Protein AF-A0A956HPJ3-F1 (afdb_monomer_lite)

Secondary structure (DSSP, 8-state):
--SS--EEEEEEEEEEEEEEEE--SS--EEEEEEEEEEEEEEEEETTEEEEETT-PPPEEEEEEEEE-SSTTSPPEEEEEEEE--TTTHHHHHHHHHHHHHHHH--SSS-EEEEEEEEEEEEETTEEEEEEEEEEEEEGGGTTGGGGGGSHHHHHHHHHHS-SS---EEEEEEEEEEEEES--EEEEEEEEE--SSEETT-EEEEEEEEEETTS-EEEEEEEEEPPTT-TT-EEEEEEEETTTPPPP-PPPSSHHHHHHHHH----SSEEEEEEEEEEEEEEETTEEEPS--HHHHHHHS-TT-SSPPEEEEEEEEEEEE-SSEEE-EEEEEEEEEPPP-----

pLDDT: mean 85.77, std 15.07, range [39.75, 98.81]

Structure (mmCIF, N/CA/C/O backbone):
data_AF-A0A956HPJ3-F1
#
_entry.id   AF-A0A956HPJ3-F1
#
loop_
_atom_site.group_PDB
_atom_site.id
_atom_site.type_symbol
_atom_site.label_atom_id
_atom_site.label_alt_id
_atom_site.label_comp_id
_atom_site.label_asym_id
_atom_site.label_entity_id
_atom_site.label_seq_id
_atom_site.pdbx_PDB_ins_code
_atom_site.Cartn_x
_atom_site.Cartn_y
_atom_site.Cartn_z
_atom_site.occupancy
_atom_site.B_iso_or_equiv
_atom_site.auth_seq_id
_atom_site.auth_comp_id
_atom_site.auth_asym_id
_atom_site.auth_atom_id
_atom_site.pdbx_PDB_model_num
ATOM 1 N N . HIS A 1 1 ? 30.931 -10.508 -11.819 1.00 68.94 1 HIS A N 1
ATOM 2 C CA . HIS A 1 1 ? 30.434 -10.484 -13.202 1.00 68.94 1 HIS A CA 1
ATOM 3 C C . HIS A 1 1 ? 28.929 -10.633 -13.346 1.00 68.94 1 HIS A C 1
ATOM 5 O O . HIS A 1 1 ? 28.456 -10.010 -14.291 1.00 68.94 1 HIS A O 1
ATOM 11 N N . PRO A 1 2 ? 28.183 -11.363 -12.489 1.00 81.81 2 PRO A N 1
ATOM 12 C CA . PRO A 1 2 ? 26.735 -11.331 -12.624 1.00 81.81 2 PRO A CA 1
ATOM 13 C C . PRO A 1 2 ? 26.225 -9.923 -12.293 1.00 81.81 2 PRO A C 1
ATOM 15 O O . PRO A 1 2 ? 26.851 -9.215 -11.493 1.00 81.81 2 PRO A O 1
ATOM 18 N N . MET A 1 3 ? 25.144 -9.505 -12.947 1.00 85.31 3 MET A N 1
ATOM 19 C CA . MET A 1 3 ? 24.500 -8.215 -12.699 1.00 85.31 3 MET A CA 1
ATOM 20 C C . MET A 1 3 ? 23.614 -8.283 -11.448 1.00 85.31 3 MET A C 1
ATOM 22 O O . MET A 1 3 ? 23.716 -7.422 -10.576 1.00 85.31 3 MET A O 1
ATOM 26 N N . PHE A 1 4 ? 22.821 -9.345 -11.349 1.00 87.69 4 PHE A N 1
ATOM 27 C CA . PHE A 1 4 ? 21.872 -9.678 -10.286 1.00 87.69 4 PHE A CA 1
ATOM 28 C C . PHE A 1 4 ? 22.086 -11.092 -9.710 1.00 87.69 4 PHE A C 1
ATOM 30 O O . PHE A 1 4 ? 21.601 -11.374 -8.623 1.00 87.69 4 PHE A O 1
ATOM 37 N N . ASP A 1 5 ? 22.822 -11.959 -10.417 1.00 89.00 5 ASP A N 1
ATOM 38 C CA . ASP A 1 5 ? 22.995 -13.396 -10.123 1.00 89.00 5 ASP A CA 1
ATOM 39 C C . ASP A 1 5 ? 21.662 -14.167 -10.155 1.00 89.00 5 ASP A C 1
ATOM 41 O O . ASP A 1 5 ? 21.436 -15.113 -9.405 1.00 89.00 5 ASP A O 1
ATOM 45 N N . ALA A 1 6 ? 20.765 -13.742 -11.052 1.00 88.50 6 ALA A N 1
ATOM 46 C CA . ALA A 1 6 ? 19.388 -14.229 -11.142 1.00 88.50 6 ALA A CA 1
ATOM 47 C C . ALA A 1 6 ? 19.247 -15.611 -11.813 1.00 88.50 6 ALA A C 1
ATOM 49 O O . ALA A 1 6 ? 18.191 -16.237 -11.749 1.00 88.50 6 ALA A O 1
ATOM 50 N N . GLY A 1 7 ? 20.291 -16.119 -12.475 1.00 91.75 7 GLY A N 1
ATOM 51 C CA . GLY A 1 7 ? 20.193 -17.335 -13.276 1.00 91.75 7 GLY A CA 1
ATOM 52 C C . GLY A 1 7 ? 19.422 -17.084 -14.581 1.00 91.75 7 GLY A C 1
ATOM 53 O O . GLY A 1 7 ? 19.804 -16.186 -15.331 1.00 91.75 7 GLY A O 1
ATOM 54 N N . PRO A 1 8 ? 18.406 -17.894 -14.936 1.00 92.25 8 PRO A N 1
ATOM 55 C CA . PRO A 1 8 ? 17.528 -17.605 -16.070 1.00 92.25 8 PRO A CA 1
ATOM 56 C C . PRO A 1 8 ? 16.665 -16.374 -15.779 1.00 92.25 8 PRO A C 1
ATOM 58 O O . PRO A 1 8 ? 16.000 -16.323 -14.752 1.00 92.25 8 PRO A O 1
ATOM 61 N N . VAL A 1 9 ? 16.655 -15.403 -16.690 1.00 93.00 9 VAL A N 1
ATOM 62 C CA . VAL A 1 9 ? 15.952 -14.125 -16.505 1.00 93.00 9 VAL A CA 1
ATOM 63 C C . VAL A 1 9 ? 15.463 -13.589 -17.853 1.00 93.00 9 VAL A C 1
ATOM 65 O O . VAL A 1 9 ? 15.879 -14.106 -18.884 1.00 93.00 9 VAL A O 1
ATOM 68 N N . THR A 1 10 ? 14.561 -12.605 -17.870 1.00 92.75 10 THR A N 1
ATOM 69 C CA . THR A 1 10 ? 14.077 -11.956 -19.105 1.00 92.75 10 THR A CA 1
ATOM 70 C C . THR A 1 10 ? 14.064 -10.438 -18.917 1.00 92.75 10 THR A C 1
ATOM 72 O O . THR A 1 10 ? 13.017 -9.837 -18.712 1.00 92.75 10 THR A O 1
ATOM 75 N N . ILE A 1 11 ? 15.244 -9.809 -18.949 1.00 93.69 11 ILE A N 1
ATOM 76 C CA . ILE A 1 11 ? 15.397 -8.359 -18.711 1.00 93.69 11 ILE A CA 1
ATOM 77 C C . ILE A 1 11 ? 15.858 -7.641 -19.988 1.00 93.69 11 ILE A C 1
ATOM 79 O O . ILE A 1 11 ? 16.758 -8.141 -20.670 1.00 93.69 11 ILE A O 1
ATOM 83 N N . PRO A 1 12 ? 15.302 -6.459 -20.315 1.00 94.00 12 PRO A N 1
ATOM 84 C CA . PRO A 1 12 ? 15.763 -5.630 -21.429 1.00 94.00 12 PRO A CA 1
ATOM 85 C C . PRO A 1 12 ? 17.253 -5.260 -21.320 1.00 94.00 12 PRO A C 1
ATOM 87 O O . PRO A 1 12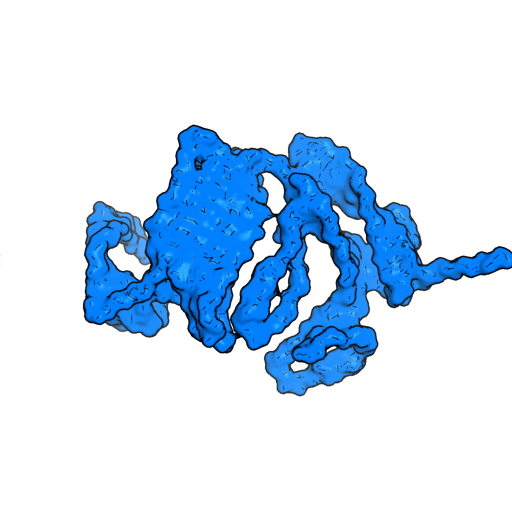 ? 17.724 -4.810 -20.276 1.00 94.00 12 PRO A O 1
ATOM 90 N N . VAL A 1 13 ? 17.995 -5.381 -22.425 1.00 93.75 13 VAL A N 1
ATOM 91 C CA . VAL A 1 13 ? 19.372 -4.878 -22.558 1.00 93.75 13 VAL A CA 1
ATOM 92 C C . VAL A 1 13 ? 19.414 -3.770 -23.599 1.00 93.75 13 VAL A C 1
ATOM 94 O O . VAL A 1 13 ? 18.916 -3.939 -24.711 1.00 93.75 13 VAL A O 1
ATOM 97 N N . ALA A 1 14 ? 20.048 -2.653 -23.254 1.00 93.56 14 ALA A N 1
ATOM 98 C CA . ALA A 1 14 ? 20.232 -1.512 -24.138 1.00 93.56 14 ALA A CA 1
ATOM 99 C C . ALA A 1 14 ? 21.700 -1.091 -24.203 1.00 93.56 14 ALA A C 1
ATOM 101 O O . ALA A 1 14 ? 22.466 -1.296 -23.255 1.00 93.56 14 ALA A O 1
ATOM 102 N N . ASP A 1 15 ? 22.065 -0.434 -25.300 1.00 94.06 15 ASP A N 1
ATOM 103 C CA . ASP A 1 15 ? 23.280 0.373 -25.328 1.00 94.06 15 ASP A CA 1
ATOM 104 C C . ASP A 1 15 ? 23.183 1.494 -24.291 1.00 94.06 15 ASP A C 1
ATOM 106 O O . ASP A 1 15 ? 22.098 1.989 -23.983 1.00 94.06 15 ASP A O 1
ATOM 110 N N . ALA A 1 16 ? 24.324 1.934 -23.765 1.00 94.06 16 ALA A N 1
ATOM 111 C CA . ALA A 1 16 ? 24.365 2.982 -22.756 1.00 94.06 16 ALA A CA 1
ATOM 112 C C . ALA A 1 16 ? 25.370 4.070 -23.129 1.00 94.06 16 ALA A C 1
ATOM 114 O O . ALA A 1 16 ? 26.541 3.795 -23.409 1.00 94.06 16 ALA A O 1
ATOM 115 N N . ARG A 1 17 ? 24.939 5.332 -23.053 1.00 96.12 17 ARG A N 1
ATOM 116 C CA . ARG A 1 17 ? 25.860 6.471 -23.058 1.00 96.12 17 ARG A CA 1
ATOM 117 C C . ARG A 1 17 ? 26.325 6.723 -21.632 1.00 96.12 17 ARG A C 1
ATOM 119 O O . ARG A 1 17 ? 25.534 7.145 -20.795 1.00 96.12 17 ARG A O 1
ATOM 126 N N . VAL A 1 18 ? 27.606 6.483 -21.361 1.00 96.12 18 VAL A N 1
ATOM 127 C CA . VAL A 1 18 ? 28.223 6.799 -20.065 1.00 96.12 18 VAL A CA 1
ATOM 128 C C . VAL A 1 18 ? 28.543 8.289 -20.018 1.00 96.12 18 VAL A C 1
ATOM 130 O O . VAL A 1 18 ? 29.324 8.778 -20.832 1.00 96.12 18 VAL A O 1
ATOM 133 N N . HIS A 1 19 ? 27.946 9.002 -19.066 1.00 96.25 19 HIS A N 1
ATOM 134 C CA . HIS A 1 19 ? 28.174 10.436 -18.868 1.00 96.25 19 HIS A CA 1
ATOM 135 C C . HIS A 1 19 ? 29.360 10.688 -17.947 1.00 96.25 19 HIS A C 1
ATOM 137 O O . HIS A 1 19 ? 30.199 11.537 -18.230 1.00 96.25 19 HIS A O 1
ATOM 143 N N . VAL A 1 20 ? 29.447 9.929 -16.852 1.00 96.44 20 VAL A N 1
ATOM 144 C CA . VAL A 1 20 ? 30.539 10.036 -15.881 1.00 96.44 20 VAL A CA 1
ATOM 145 C C . VAL A 1 20 ? 30.765 8.706 -15.168 1.00 96.44 20 VAL A C 1
ATOM 147 O O . VAL A 1 20 ? 29.851 7.893 -15.008 1.00 96.44 20 VAL A O 1
ATOM 150 N N . ILE A 1 21 ? 32.002 8.485 -14.734 1.00 95.12 21 ILE A N 1
ATOM 151 C CA . ILE A 1 21 ? 32.380 7.383 -13.851 1.00 95.12 21 ILE A CA 1
ATOM 152 C C . ILE A 1 21 ? 32.652 7.985 -12.478 1.00 95.12 21 ILE A C 1
ATOM 154 O O . ILE A 1 21 ? 33.512 8.853 -12.353 1.00 95.12 21 ILE A O 1
ATOM 158 N N . ILE A 1 22 ? 31.929 7.525 -11.460 1.00 94.50 22 ILE A N 1
ATOM 159 C CA . ILE A 1 22 ? 32.154 7.920 -10.071 1.00 94.50 22 ILE A CA 1
ATOM 160 C C . ILE A 1 22 ? 33.108 6.885 -9.461 1.00 94.50 22 ILE A C 1
ATOM 162 O O . ILE A 1 22 ? 32.713 5.724 -9.275 1.00 94.50 22 ILE A O 1
ATOM 166 N N . PRO A 1 23 ? 34.375 7.255 -9.200 1.00 92.62 23 PRO A N 1
ATOM 167 C CA . PRO A 1 23 ? 35.352 6.326 -8.659 1.00 92.62 23 PRO A CA 1
ATOM 168 C C . PRO A 1 23 ? 35.030 6.006 -7.196 1.00 92.62 23 PRO A C 1
ATOM 170 O O . PRO A 1 23 ? 34.704 6.887 -6.404 1.00 92.62 23 PRO A O 1
ATOM 173 N N . SER A 1 24 ? 35.153 4.735 -6.827 1.00 91.81 24 SER A N 1
ATOM 174 C CA . SER A 1 24 ? 35.042 4.268 -5.442 1.00 91.81 24 SER A CA 1
ATOM 175 C C . SER A 1 24 ? 35.948 3.064 -5.239 1.00 91.81 24 SER A C 1
ATOM 177 O O . SER A 1 24 ? 36.069 2.216 -6.127 1.00 91.81 24 SER A O 1
ATOM 179 N N . PHE A 1 25 ? 36.573 2.995 -4.062 1.00 87.25 25 PHE A N 1
ATOM 180 C CA . PHE A 1 25 ? 37.457 1.895 -3.681 1.00 87.25 25 PHE A CA 1
ATOM 181 C C . PHE A 1 25 ? 36.707 0.560 -3.566 1.00 87.25 25 PHE A C 1
ATOM 183 O O . PHE A 1 25 ? 37.252 -0.479 -3.918 1.00 87.25 25 PHE A O 1
ATOM 190 N N . GLN A 1 26 ? 35.449 0.585 -3.108 1.00 86.38 26 GLN A N 1
ATOM 191 C CA . GLN A 1 26 ? 34.631 -0.624 -2.982 1.00 86.38 26 GLN A CA 1
ATOM 192 C C . GLN A 1 26 ? 34.052 -1.057 -4.332 1.00 86.38 26 GLN A C 1
ATOM 194 O O . GLN A 1 26 ? 34.154 -2.224 -4.707 1.00 86.38 26 GLN A O 1
ATOM 199 N N . ARG A 1 27 ? 33.427 -0.123 -5.063 1.00 82.94 27 ARG A N 1
ATOM 200 C CA . ARG A 1 27 ? 32.840 -0.384 -6.384 1.00 82.94 27 ARG A CA 1
ATOM 201 C C . ARG A 1 27 ? 32.611 0.917 -7.142 1.00 82.94 27 ARG A C 1
ATOM 203 O O . ARG A 1 27 ? 31.769 1.717 -6.747 1.00 82.94 27 ARG A O 1
ATOM 210 N N . SER A 1 28 ? 33.319 1.109 -8.252 1.00 89.62 28 SER A N 1
ATOM 211 C CA . SER A 1 28 ? 33.066 2.244 -9.149 1.00 89.62 28 SER A CA 1
ATOM 212 C C . SER A 1 28 ? 31.698 2.110 -9.824 1.00 89.62 28 SER A C 1
ATOM 214 O O . SER A 1 28 ? 31.292 1.001 -10.180 1.00 89.62 28 SER A O 1
ATOM 216 N N . VAL A 1 29 ? 30.997 3.227 -10.027 1.00 91.75 29 VAL A N 1
ATOM 217 C CA . VAL A 1 29 ? 29.686 3.256 -10.699 1.00 91.75 29 VAL A CA 1
ATOM 218 C C . VAL A 1 29 ? 29.731 4.151 -11.932 1.00 91.75 29 VAL A C 1
ATOM 220 O O . VAL A 1 29 ? 30.436 5.159 -11.963 1.00 91.75 29 VAL A O 1
ATOM 223 N N . LYS A 1 30 ? 28.995 3.764 -12.973 1.00 92.50 30 LYS A N 1
ATOM 224 C CA . LYS A 1 30 ? 28.834 4.552 -14.197 1.00 92.50 30 LYS A CA 1
ATOM 225 C C . LYS A 1 30 ? 27.458 5.194 -14.162 1.00 92.50 30 LYS A C 1
ATOM 227 O O . LYS A 1 30 ? 26.468 4.479 -14.051 1.00 92.50 30 LYS A O 1
ATOM 232 N N . LEU A 1 31 ? 27.403 6.516 -14.273 1.00 92.81 31 LEU A N 1
ATOM 233 C CA . LEU A 1 31 ? 26.150 7.213 -14.519 1.00 92.81 31 LEU A CA 1
ATOM 234 C C . LEU A 1 31 ? 25.932 7.244 -16.030 1.00 92.81 31 LEU A C 1
ATOM 236 O O . LEU A 1 31 ? 26.738 7.817 -16.770 1.00 92.81 31 LEU A O 1
ATOM 240 N N . SER A 1 32 ? 24.875 6.588 -16.492 1.00 93.50 32 SER A N 1
ATOM 241 C CA . SER A 1 32 ? 24.601 6.412 -17.914 1.00 93.50 32 SER A CA 1
ATOM 242 C C . SER A 1 32 ? 23.120 6.521 -18.222 1.00 93.50 32 SER A C 1
ATOM 244 O O . SER A 1 32 ? 22.291 6.173 -17.388 1.00 93.50 32 SER A O 1
ATOM 246 N N . SER A 1 33 ? 22.808 6.939 -19.444 1.00 93.12 33 SER A N 1
ATOM 247 C CA . SER A 1 33 ? 21.450 6.869 -19.988 1.00 93.12 33 SER A CA 1
ATOM 248 C C . SER A 1 33 ? 21.342 5.719 -20.988 1.00 93.12 33 SER A C 1
ATOM 250 O O . SER A 1 33 ? 22.297 5.509 -21.751 1.00 93.12 33 SER A O 1
ATOM 252 N N . PRO A 1 34 ? 20.211 4.992 -21.006 1.00 91.38 34 PRO A N 1
ATOM 253 C CA . PRO A 1 34 ? 19.952 3.995 -22.033 1.00 91.38 34 PRO A CA 1
ATOM 254 C C . PRO A 1 34 ? 19.816 4.670 -23.404 1.00 91.38 34 PRO A C 1
ATOM 256 O O . PRO A 1 34 ? 19.412 5.830 -23.508 1.00 91.38 34 PRO A O 1
ATOM 259 N N . LEU A 1 35 ? 20.192 3.941 -24.447 1.00 92.62 35 LEU A N 1
ATOM 260 C CA . LEU A 1 35 ? 20.032 4.317 -25.846 1.00 92.62 35 LEU A CA 1
ATOM 261 C C . LEU A 1 35 ? 19.065 3.323 -26.502 1.00 92.62 35 LEU A C 1
ATOM 263 O O . LEU A 1 35 ? 17.908 3.230 -26.106 1.00 92.62 35 LEU A O 1
ATOM 267 N N . THR A 1 36 ? 19.530 2.573 -27.496 1.00 91.88 36 THR A N 1
ATOM 268 C CA . THR A 1 36 ? 18.708 1.627 -28.244 1.00 91.88 36 THR A CA 1
ATOM 269 C C . THR A 1 36 ? 18.664 0.276 -27.542 1.00 91.88 36 THR A C 1
ATOM 271 O O . THR A 1 36 ? 19.689 -0.227 -27.079 1.00 91.88 36 THR A O 1
ATOM 274 N N . MET A 1 37 ? 17.476 -0.327 -27.506 1.00 91.88 37 MET A N 1
ATOM 275 C CA . MET A 1 37 ? 17.276 -1.710 -27.083 1.00 91.88 37 MET A CA 1
ATOM 276 C C . MET A 1 37 ? 18.015 -2.669 -28.023 1.00 91.88 37 MET A C 1
ATOM 278 O O . MET A 1 37 ? 17.781 -2.658 -29.228 1.00 91.88 37 MET A O 1
ATOM 282 N N . GLN A 1 38 ? 18.895 -3.499 -27.465 1.00 93.56 38 GLN A N 1
ATOM 283 C CA . GLN A 1 38 ? 19.729 -4.458 -28.202 1.00 93.56 38 GLN A CA 1
ATOM 284 C C . GLN A 1 38 ? 19.278 -5.913 -28.028 1.00 93.56 38 GLN A C 1
ATOM 286 O O . GLN A 1 38 ? 19.797 -6.806 -28.695 1.00 93.56 38 GLN A O 1
ATOM 291 N N . GLY A 1 39 ? 18.323 -6.174 -27.134 1.00 94.69 39 GLY A N 1
ATOM 292 C CA . GLY A 1 39 ? 17.753 -7.500 -26.930 1.00 94.69 39 GLY A CA 1
ATOM 293 C C . GLY A 1 39 ? 17.397 -7.762 -25.478 1.00 94.69 39 GLY A C 1
ATOM 294 O O . GLY A 1 39 ? 17.063 -6.847 -24.725 1.00 94.69 39 GLY A O 1
ATOM 295 N N . THR A 1 40 ? 17.498 -9.030 -25.093 1.00 96.19 40 THR A N 1
ATOM 296 C CA . THR A 1 40 ? 17.083 -9.524 -23.781 1.00 96.19 40 THR A CA 1
ATOM 297 C C . THR A 1 40 ? 18.194 -10.318 -23.116 1.00 96.19 40 THR A C 1
ATOM 299 O O . THR A 1 40 ? 18.789 -11.214 -23.720 1.00 96.19 40 THR A O 1
ATOM 302 N N . MET A 1 41 ? 18.465 -10.012 -21.853 1.00 95.25 41 MET A N 1
ATOM 303 C CA . MET A 1 41 ? 19.285 -10.834 -20.976 1.00 95.25 41 MET A CA 1
ATOM 304 C C . MET A 1 41 ? 18.509 -12.105 -20.642 1.00 95.25 41 MET A C 1
ATOM 306 O O . MET A 1 41 ? 17.436 -12.014 -20.058 1.00 95.25 41 MET A O 1
ATOM 310 N N . VAL A 1 42 ? 19.056 -13.263 -21.023 1.00 95.69 42 VAL A N 1
ATOM 311 C CA . VAL A 1 42 ? 18.434 -14.589 -20.835 1.00 95.69 42 VAL A CA 1
ATOM 312 C C . VAL A 1 42 ? 19.135 -15.444 -19.781 1.00 95.69 42 VAL A C 1
ATOM 314 O O . VAL A 1 42 ? 18.585 -16.444 -19.318 1.00 95.69 42 VAL A O 1
ATOM 317 N N . GLN A 1 43 ? 20.375 -15.091 -19.435 1.00 94.62 43 GLN A N 1
ATOM 318 C CA . GLN A 1 43 ? 21.162 -15.728 -18.383 1.00 94.62 43 GLN A CA 1
ATOM 319 C C . GLN A 1 43 ? 21.999 -14.674 -17.669 1.00 94.62 43 GLN A C 1
ATOM 321 O O . GLN A 1 43 ? 22.713 -13.911 -18.317 1.00 94.62 43 GLN A O 1
ATOM 326 N N . ASP A 1 44 ? 21.978 -14.700 -16.347 1.00 93.88 44 ASP A N 1
ATOM 327 C CA . ASP A 1 44 ? 22.822 -13.881 -15.493 1.00 93.88 44 ASP A CA 1
ATOM 328 C C . ASP A 1 44 ? 23.430 -14.753 -14.397 1.00 93.88 44 ASP A C 1
ATOM 330 O O . ASP A 1 44 ? 22.775 -15.108 -13.418 1.00 93.88 44 ASP A O 1
ATOM 334 N N . ARG A 1 45 ? 24.670 -15.192 -14.611 1.00 93.25 45 ARG A N 1
ATOM 335 C CA . ARG A 1 45 ? 25.355 -16.137 -13.726 1.00 93.25 45 ARG A CA 1
ATOM 336 C C . ARG A 1 45 ? 26.772 -15.676 -13.457 1.00 93.25 45 ARG A C 1
ATOM 338 O O . ARG A 1 45 ? 27.362 -14.941 -14.248 1.00 93.25 45 ARG A O 1
ATOM 345 N N . GLN A 1 46 ? 27.355 -16.188 -12.377 1.00 91.81 46 GLN A N 1
ATOM 346 C CA . GLN A 1 46 ? 28.731 -15.881 -11.986 1.00 91.81 46 GLN A CA 1
ATOM 347 C C . GLN A 1 46 ? 29.750 -15.867 -13.154 1.00 91.81 46 GLN A C 1
ATOM 349 O O . GLN A 1 46 ? 30.508 -14.892 -13.224 1.00 91.81 46 GLN A O 1
ATOM 354 N N . PRO A 1 47 ? 29.763 -16.850 -14.086 1.00 92.06 47 PRO A N 1
ATOM 355 C CA . PRO A 1 47 ? 30.760 -16.888 -15.156 1.00 92.06 47 PRO A CA 1
ATOM 356 C C . PRO A 1 47 ? 30.521 -15.874 -16.282 1.00 92.06 47 PRO A C 1
ATOM 358 O O . PRO A 1 47 ? 31.489 -15.389 -16.866 1.00 92.06 47 PRO A O 1
ATOM 361 N N . ALA A 1 48 ? 29.260 -15.580 -16.625 1.00 92.38 48 ALA A N 1
ATOM 362 C CA . ALA A 1 48 ? 28.906 -14.725 -17.758 1.00 92.38 48 ALA A CA 1
ATOM 363 C C . ALA A 1 48 ? 27.428 -14.296 -17.747 1.00 92.38 48 ALA A C 1
ATOM 365 O O . ALA A 1 48 ? 26.567 -14.967 -17.173 1.00 92.38 48 ALA A O 1
ATOM 366 N N . ILE A 1 49 ? 27.149 -13.220 -18.487 1.00 94.25 49 ILE A N 1
ATOM 367 C CA . ILE A 1 49 ? 25.803 -12.771 -18.855 1.00 94.25 49 ILE A CA 1
ATOM 368 C C . ILE A 1 49 ? 25.542 -13.183 -20.308 1.00 94.25 49 ILE A C 1
ATOM 370 O O . ILE A 1 49 ? 26.351 -12.896 -21.191 1.00 94.25 49 ILE A O 1
ATOM 374 N N . GLY A 1 50 ? 24.421 -13.858 -20.558 1.00 94.94 50 GLY A N 1
ATOM 375 C CA . GLY A 1 50 ? 23.965 -14.248 -21.890 1.00 94.94 50 GLY A CA 1
ATOM 376 C C . GLY A 1 50 ? 22.851 -13.330 -22.380 1.00 94.94 50 GLY A C 1
ATOM 377 O O . GLY A 1 50 ? 21.827 -13.194 -21.711 1.00 94.94 50 GLY A O 1
ATOM 378 N N . VAL A 1 51 ? 23.032 -12.733 -23.558 1.00 95.62 51 VAL A N 1
ATOM 379 C CA . VAL A 1 51 ? 22.059 -11.830 -24.192 1.00 95.62 51 VAL A CA 1
ATOM 380 C C . VAL A 1 51 ? 21.633 -12.399 -25.541 1.00 95.62 51 VAL A C 1
ATOM 382 O O . VAL A 1 51 ? 22.466 -12.885 -26.305 1.00 95.62 51 VAL A O 1
ATOM 385 N N . ARG A 1 52 ? 20.334 -12.328 -25.837 1.00 96.88 52 ARG A N 1
ATOM 386 C CA . ARG A 1 52 ? 19.749 -12.685 -27.132 1.00 96.88 52 ARG A CA 1
ATOM 387 C C . ARG A 1 52 ? 19.137 -11.457 -27.788 1.00 96.88 52 ARG A C 1
ATOM 389 O O . ARG A 1 52 ? 18.222 -10.854 -27.236 1.00 96.88 52 ARG A O 1
ATOM 396 N N . ALA A 1 53 ? 19.645 -11.113 -28.969 1.00 95.56 53 ALA A N 1
ATOM 397 C CA . ALA A 1 53 ? 19.168 -9.978 -29.759 1.00 95.56 53 ALA A CA 1
ATOM 398 C C . ALA A 1 53 ? 17.852 -10.266 -30.501 1.00 95.56 53 ALA A C 1
ATOM 400 O O . ALA A 1 53 ? 17.166 -9.347 -30.931 1.00 95.56 53 ALA A O 1
ATOM 401 N N . ASP A 1 54 ? 17.488 -11.541 -30.647 1.00 95.56 54 ASP A N 1
ATOM 402 C CA . ASP A 1 54 ? 16.277 -11.989 -31.336 1.00 95.56 54 ASP A CA 1
ATOM 403 C C . ASP A 1 54 ? 15.056 -12.130 -30.411 1.00 95.56 54 ASP A C 1
ATOM 405 O O . ASP A 1 54 ? 13.986 -12.539 -30.855 1.00 95.56 54 ASP A O 1
ATOM 409 N N . ILE A 1 55 ? 15.210 -11.790 -29.127 1.00 94.00 55 ILE A N 1
ATOM 410 C CA . ILE A 1 55 ? 14.141 -11.797 -28.126 1.00 94.00 55 ILE A CA 1
ATOM 411 C C . ILE A 1 55 ? 13.932 -10.376 -27.609 1.00 94.00 55 ILE A C 1
ATOM 413 O O . ILE A 1 55 ? 14.887 -9.706 -27.206 1.00 94.00 55 ILE A O 1
ATOM 417 N N . THR A 1 56 ? 12.672 -9.957 -27.541 1.00 93.38 56 THR A N 1
ATOM 418 C CA . THR A 1 56 ? 12.242 -8.723 -26.875 1.00 93.38 56 THR A CA 1
ATOM 419 C C . THR A 1 56 ? 11.634 -9.066 -25.519 1.00 93.38 56 THR A C 1
ATOM 421 O O . THR A 1 56 ? 10.719 -9.885 -25.447 1.00 93.38 56 THR A O 1
ATOM 424 N N . ALA A 1 57 ? 12.158 -8.459 -24.454 1.00 93.00 57 ALA A N 1
ATOM 425 C CA . ALA A 1 57 ? 11.659 -8.650 -23.100 1.00 93.00 57 ALA A CA 1
ATOM 426 C C . ALA A 1 57 ? 10.271 -8.019 -22.953 1.00 93.00 57 ALA A C 1
ATOM 428 O O . ALA A 1 57 ? 10.023 -6.930 -23.473 1.00 93.00 57 ALA A O 1
ATOM 429 N N . GLU A 1 58 ? 9.381 -8.700 -22.234 1.00 91.81 58 GLU A N 1
ATOM 430 C CA . GLU A 1 58 ? 8.085 -8.141 -21.855 1.00 91.81 58 GLU A CA 1
ATOM 431 C C . GLU A 1 58 ? 8.301 -7.024 -20.823 1.00 91.81 58 GLU A C 1
ATOM 433 O O . GLU A 1 58 ? 9.081 -7.164 -19.876 1.00 91.81 58 GLU A O 1
ATOM 438 N N . MET A 1 59 ? 7.621 -5.901 -21.030 1.00 95.12 59 MET A N 1
ATOM 439 C CA . MET A 1 59 ? 7.669 -4.733 -20.158 1.00 95.12 59 MET A CA 1
ATOM 440 C C . MET A 1 59 ? 6.264 -4.459 -19.633 1.00 95.12 59 MET A C 1
ATOM 442 O O . MET A 1 59 ? 5.285 -4.655 -20.351 1.00 95.12 59 MET A O 1
ATOM 446 N N . VAL A 1 60 ? 6.168 -3.995 -18.390 1.00 97.88 60 VAL A N 1
ATOM 447 C CA . VAL A 1 60 ? 4.910 -3.570 -17.776 1.00 97.88 60 VAL A CA 1
ATOM 448 C C . VAL A 1 60 ? 4.778 -2.056 -17.950 1.00 97.88 60 VAL A C 1
ATOM 450 O O . VAL A 1 60 ? 5.607 -1.318 -17.405 1.00 97.88 60 VAL A O 1
ATOM 453 N N . PRO A 1 61 ? 3.752 -1.567 -18.667 1.00 98.38 61 PRO A N 1
ATOM 454 C CA . PRO A 1 61 ? 3.438 -0.146 -18.720 1.00 98.38 61 PRO A CA 1
ATOM 455 C C . PRO A 1 61 ? 2.988 0.357 -17.347 1.00 98.38 61 PRO A C 1
ATOM 457 O O . PRO A 1 61 ? 2.125 -0.247 -16.701 1.00 98.38 61 PRO A O 1
ATOM 460 N N . VAL A 1 62 ? 3.556 1.481 -16.921 1.00 98.75 62 VAL A N 1
ATOM 461 C CA . VAL A 1 62 ? 3.246 2.154 -15.659 1.00 98.75 62 VAL A CA 1
ATOM 462 C C . VAL A 1 62 ? 2.880 3.602 -15.952 1.00 98.75 62 VAL A C 1
ATOM 464 O O . VAL A 1 62 ? 3.689 4.351 -16.501 1.00 98.75 62 VAL A O 1
ATOM 467 N N . ILE A 1 63 ? 1.668 3.998 -15.578 1.00 98.81 63 ILE A N 1
ATOM 468 C CA . ILE A 1 63 ? 1.221 5.389 -15.635 1.00 98.81 63 ILE A CA 1
ATOM 469 C C . ILE A 1 63 ? 1.209 5.924 -14.207 1.00 98.81 63 ILE A C 1
ATOM 471 O O . ILE A 1 63 ? 0.493 5.391 -13.362 1.00 98.81 63 ILE A O 1
ATOM 475 N N . THR A 1 64 ? 2.013 6.950 -13.935 1.00 98.69 64 THR A N 1
ATOM 476 C CA . THR A 1 64 ? 2.061 7.609 -12.626 1.00 98.69 64 THR A CA 1
ATOM 477 C C . THR A 1 64 ? 1.480 9.012 -12.733 1.00 98.69 64 THR A C 1
ATOM 479 O O . THR A 1 64 ? 2.076 9.880 -13.370 1.00 98.69 64 THR A O 1
ATOM 482 N N . HIS A 1 65 ? 0.347 9.237 -12.079 1.00 98.31 65 HIS A N 1
ATOM 483 C CA . HIS A 1 65 ? -0.296 10.537 -11.947 1.00 98.31 65 HIS A CA 1
ATOM 484 C C . HIS A 1 65 ? 0.199 11.232 -10.679 1.00 98.31 65 HIS A C 1
ATOM 486 O O . HIS A 1 65 ? 0.029 10.735 -9.561 1.00 98.31 65 HIS A O 1
ATOM 492 N N . MET A 1 66 ? 0.811 12.395 -10.855 1.00 95.81 66 MET A N 1
ATOM 493 C CA . MET A 1 66 ? 1.322 13.238 -9.785 1.00 95.81 66 MET A CA 1
ATOM 494 C C . MET A 1 66 ? 0.393 14.435 -9.591 1.00 95.81 66 MET A C 1
ATOM 496 O O . MET A 1 66 ? 0.293 15.296 -10.469 1.00 95.81 66 MET A O 1
ATOM 500 N N . ILE A 1 67 ? -0.248 14.521 -8.425 1.00 95.50 67 ILE A N 1
ATOM 501 C CA . ILE A 1 67 ? -1.084 15.660 -8.035 1.00 95.50 67 ILE A CA 1
ATOM 502 C C . ILE A 1 67 ? -0.428 16.340 -6.819 1.00 95.50 67 ILE A C 1
ATOM 504 O O . ILE A 1 67 ? -0.473 15.790 -5.714 1.00 95.50 67 ILE A O 1
ATOM 508 N N . PRO A 1 68 ? 0.213 17.507 -7.007 1.00 92.25 68 PRO A N 1
ATOM 509 C CA . PRO A 1 68 ? 0.962 18.182 -5.952 1.00 92.25 68 PRO A CA 1
ATOM 510 C C . PRO A 1 68 ? 0.050 18.832 -4.909 1.00 92.25 68 PRO A C 1
ATOM 512 O O . PRO A 1 68 ? -1.111 19.144 -5.181 1.00 92.25 68 PRO A O 1
ATOM 515 N N . ALA A 1 69 ? 0.606 19.067 -3.718 1.00 88.00 69 ALA A N 1
ATOM 516 C CA . ALA A 1 69 ? -0.063 19.845 -2.675 1.00 88.00 69 ALA A CA 1
ATOM 517 C C . ALA A 1 69 ? -0.019 21.354 -2.965 1.00 88.00 69 ALA A C 1
ATOM 519 O O . ALA A 1 69 ? -0.943 22.084 -2.600 1.00 88.00 69 ALA A O 1
ATOM 520 N N . GLU A 1 70 ? 1.052 21.810 -3.621 1.00 85.62 70 GLU A N 1
ATOM 521 C CA . GLU A 1 70 ? 1.287 23.214 -3.946 1.00 85.62 70 GLU A CA 1
ATOM 522 C C . GLU A 1 70 ? 0.527 23.623 -5.220 1.00 85.62 70 GLU A C 1
ATOM 524 O O . GLU A 1 70 ? 0.732 23.003 -6.267 1.00 85.62 70 GLU A O 1
ATOM 529 N N . PRO A 1 71 ? -0.295 24.689 -5.194 1.00 81.81 71 PRO A N 1
ATOM 530 C CA . PRO A 1 71 ? -1.031 25.147 -6.377 1.00 81.81 71 PRO A CA 1
ATOM 531 C C . PRO A 1 71 ? -0.142 25.606 -7.543 1.00 81.81 71 PRO A C 1
ATOM 533 O O . PRO A 1 71 ? -0.566 25.549 -8.699 1.00 81.81 71 PRO A O 1
ATOM 536 N N . ASP A 1 72 ? 1.073 26.074 -7.245 1.00 85.75 72 ASP A N 1
ATOM 537 C CA . ASP A 1 72 ? 2.019 26.584 -8.244 1.00 85.75 72 ASP A CA 1
ATOM 538 C C . ASP A 1 72 ? 2.749 25.457 -8.995 1.00 85.75 72 ASP A C 1
ATOM 540 O O . ASP A 1 72 ? 3.268 25.669 -10.097 1.00 85.75 72 ASP A O 1
ATOM 544 N N . ILE A 1 73 ? 2.762 24.241 -8.437 1.00 86.75 73 ILE A N 1
ATOM 545 C CA . ILE A 1 73 ? 3.280 23.054 -9.115 1.00 86.75 73 ILE A CA 1
ATOM 546 C C . ILE A 1 73 ? 2.151 22.485 -9.978 1.00 86.75 73 ILE A C 1
ATOM 548 O O . ILE A 1 73 ? 1.050 22.207 -9.511 1.00 86.75 73 ILE A O 1
ATOM 552 N N . GLN A 1 74 ? 2.415 22.308 -11.271 1.00 90.94 74 GLN A N 1
ATOM 553 C CA . GLN A 1 74 ? 1.435 21.711 -12.176 1.00 90.94 74 GLN A CA 1
ATOM 554 C C . GLN A 1 74 ? 1.375 20.187 -11.980 1.00 90.94 74 GLN A C 1
ATOM 556 O O . GLN A 1 74 ? 2.435 19.563 -11.866 1.00 90.94 74 GLN A O 1
ATOM 561 N N . PRO A 1 75 ? 0.176 19.572 -12.005 1.00 94.44 75 PRO A N 1
ATOM 562 C CA . PRO A 1 75 ? 0.039 18.122 -12.091 1.00 94.44 75 PRO A CA 1
ATOM 563 C C . PRO A 1 75 ? 0.780 17.553 -13.305 1.00 94.44 75 PRO A C 1
ATOM 565 O O . PRO A 1 75 ? 0.890 18.216 -14.343 1.00 94.44 75 PRO A O 1
ATOM 568 N N . ARG A 1 76 ? 1.287 16.323 -13.186 1.00 95.69 76 ARG A N 1
ATOM 569 C CA . ARG A 1 76 ? 2.037 15.650 -14.255 1.00 95.69 76 ARG A CA 1
ATOM 570 C C . ARG A 1 76 ? 1.680 14.179 -14.357 1.00 95.69 76 ARG A C 1
ATOM 572 O O . ARG A 1 76 ? 1.510 13.512 -13.342 1.00 95.69 76 ARG A O 1
ATOM 579 N N . ASP A 1 77 ? 1.684 13.690 -15.590 1.00 97.75 77 ASP A N 1
ATOM 580 C CA . ASP A 1 77 ? 1.507 12.279 -15.905 1.00 97.75 77 ASP A CA 1
ATOM 581 C C . ASP A 1 77 ? 2.813 11.719 -16.467 1.00 97.75 77 ASP A C 1
ATOM 583 O O . ASP A 1 77 ? 3.350 12.211 -17.465 1.00 97.75 77 ASP A O 1
ATOM 587 N N . TYR A 1 78 ? 3.328 10.679 -15.819 1.00 97.88 78 TYR A N 1
ATOM 588 C CA . TYR A 1 78 ? 4.529 9.973 -16.239 1.00 97.88 78 TYR A CA 1
ATOM 589 C C . TYR A 1 78 ? 4.152 8.638 -16.869 1.00 97.88 78 TYR A C 1
ATOM 591 O O . TYR A 1 78 ? 3.619 7.755 -16.201 1.00 97.88 78 TYR A O 1
ATOM 599 N N . HIS A 1 79 ? 4.482 8.472 -18.148 1.00 98.19 79 HIS A N 1
ATOM 600 C CA . HIS A 1 79 ? 4.341 7.206 -18.862 1.00 98.19 79 HIS A CA 1
ATOM 601 C C . HIS A 1 79 ? 5.692 6.496 -18.882 1.00 98.19 79 HIS A C 1
ATOM 603 O O . HIS A 1 79 ? 6.626 6.946 -19.546 1.00 98.19 79 HIS A O 1
ATOM 609 N N . SER A 1 80 ? 5.796 5.410 -18.124 1.00 97.38 80 SER A N 1
ATOM 610 C CA . SER A 1 80 ? 7.017 4.621 -17.969 1.00 97.38 80 SER A CA 1
ATOM 611 C C . SER A 1 80 ? 6.774 3.163 -18.338 1.00 97.38 80 SER A C 1
ATOM 613 O O . SER A 1 80 ? 5.641 2.688 -18.360 1.00 97.38 80 SER A O 1
ATOM 615 N N . GLU A 1 81 ? 7.854 2.430 -18.581 1.00 95.56 81 GLU A N 1
ATOM 616 C CA . GLU A 1 81 ? 7.831 0.980 -18.748 1.00 95.56 81 GLU A CA 1
ATOM 617 C C . GLU A 1 81 ? 8.890 0.367 -17.836 1.00 95.56 81 GLU A C 1
ATOM 619 O O . GLU A 1 81 ? 10.032 0.829 -17.792 1.00 95.56 81 GLU A O 1
ATOM 624 N N . VAL A 1 82 ? 8.516 -0.674 -17.096 1.00 96.25 82 VAL A N 1
ATOM 625 C CA . VAL A 1 82 ? 9.427 -1.397 -16.199 1.00 96.25 82 VAL A CA 1
ATOM 626 C C . VAL A 1 82 ? 9.575 -2.840 -16.659 1.00 96.25 82 VAL A C 1
ATOM 628 O O . VAL A 1 82 ? 8.656 -3.401 -17.251 1.00 96.25 82 VAL A O 1
ATOM 631 N N . ALA A 1 83 ? 10.732 -3.452 -16.408 1.00 93.12 83 ALA A N 1
ATOM 632 C CA . ALA A 1 83 ? 10.944 -4.858 -16.748 1.00 93.12 83 ALA A CA 1
ATOM 633 C C . ALA A 1 83 ? 9.888 -5.737 -16.062 1.00 93.12 83 ALA A C 1
ATOM 635 O O . ALA A 1 83 ? 9.621 -5.532 -14.875 1.00 93.12 83 ALA A O 1
ATOM 636 N N . SER A 1 84 ? 9.302 -6.689 -16.798 1.00 93.81 84 SER A N 1
ATOM 637 C CA . SER A 1 84 ? 8.389 -7.698 -16.250 1.00 93.81 84 SER A CA 1
ATOM 638 C C . SER A 1 84 ? 9.191 -8.831 -15.607 1.00 93.81 84 SER A C 1
ATOM 640 O O . SER A 1 84 ? 9.565 -9.796 -16.271 1.00 93.81 84 SER A O 1
ATOM 642 N N . ASP A 1 85 ? 9.475 -8.702 -14.316 1.00 93.44 85 ASP A N 1
ATOM 643 C CA . ASP A 1 85 ? 10.299 -9.627 -13.545 1.00 93.44 85 ASP A CA 1
ATOM 644 C C . ASP A 1 85 ? 9.866 -9.632 -12.072 1.00 93.44 85 ASP A C 1
ATOM 646 O O . ASP A 1 85 ? 9.642 -8.578 -11.473 1.00 93.44 85 ASP A O 1
ATOM 650 N N . THR A 1 86 ? 9.777 -10.820 -11.475 1.00 92.44 86 THR A N 1
ATOM 651 C CA . THR A 1 86 ? 9.275 -11.010 -10.107 1.00 92.44 86 THR A CA 1
ATOM 652 C C . THR A 1 86 ? 10.059 -10.214 -9.060 1.00 92.44 86 THR A C 1
ATOM 654 O O . THR A 1 86 ? 9.462 -9.686 -8.123 1.00 92.44 86 THR A O 1
ATOM 657 N N . ALA A 1 87 ? 11.378 -10.072 -9.222 1.00 90.62 87 ALA A N 1
ATOM 658 C CA . ALA A 1 87 ? 12.221 -9.359 -8.267 1.00 90.62 87 ALA A CA 1
ATOM 659 C C . ALA A 1 87 ? 12.291 -7.850 -8.551 1.00 90.62 87 ALA A C 1
ATOM 661 O O . ALA A 1 87 ? 12.394 -7.049 -7.617 1.00 90.62 87 ALA A O 1
ATOM 662 N N . LEU A 1 88 ? 12.255 -7.441 -9.824 1.00 93.69 88 LEU A N 1
ATOM 663 C CA . LEU A 1 88 ? 12.456 -6.039 -10.204 1.00 93.69 88 LEU A CA 1
ATOM 664 C C . LEU A 1 88 ? 11.163 -5.225 -10.282 1.00 93.69 88 LEU A C 1
ATOM 666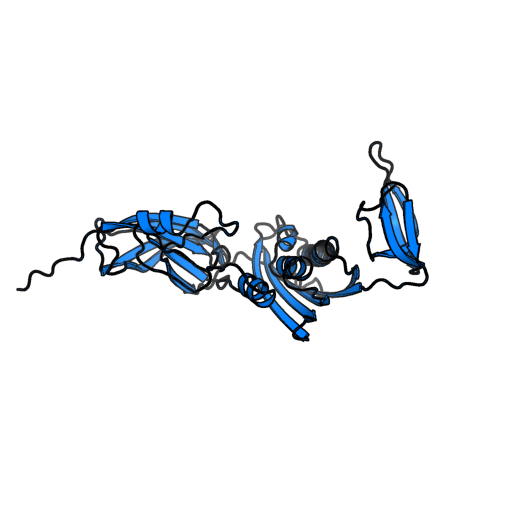 O O . LEU A 1 88 ? 11.156 -4.077 -9.831 1.00 93.69 88 LEU A O 1
ATOM 670 N N . THR A 1 89 ? 10.080 -5.777 -10.840 1.00 96.56 89 THR A N 1
ATOM 671 C CA . THR A 1 89 ? 8.855 -5.010 -11.124 1.00 96.56 89 THR A CA 1
ATOM 672 C C . THR A 1 89 ? 8.304 -4.290 -9.888 1.00 96.56 89 THR A C 1
ATOM 674 O O . THR A 1 89 ? 8.111 -3.076 -9.984 1.00 96.56 89 THR A O 1
ATOM 677 N N . PRO A 1 90 ? 8.102 -4.936 -8.715 1.00 97.19 90 PRO A N 1
ATOM 678 C CA . PRO A 1 90 ? 7.514 -4.250 -7.561 1.00 97.19 90 PRO A CA 1
ATOM 679 C C . PRO A 1 90 ? 8.365 -3.062 -7.098 1.00 97.19 90 PRO A C 1
ATOM 681 O O . PRO A 1 90 ? 7.847 -1.980 -6.823 1.00 97.19 90 PRO A O 1
ATOM 684 N N . GLY A 1 91 ? 9.689 -3.245 -7.062 1.00 96.62 91 GLY A N 1
ATOM 685 C CA . GLY A 1 91 ? 10.630 -2.209 -6.644 1.00 96.62 91 GLY A CA 1
ATOM 686 C C . GLY A 1 91 ? 10.691 -1.027 -7.611 1.00 96.62 91 GLY A C 1
ATOM 687 O O . GLY A 1 91 ? 10.752 0.115 -7.158 1.00 96.62 91 GLY A O 1
ATOM 688 N N . LEU A 1 92 ? 10.648 -1.286 -8.921 1.00 97.25 92 LEU A N 1
ATOM 689 C CA . LEU A 1 92 ? 10.667 -0.243 -9.949 1.00 97.25 92 LEU A CA 1
ATOM 690 C C . LEU A 1 92 ? 9.361 0.561 -9.975 1.00 97.25 92 LEU A C 1
ATOM 692 O O . LEU A 1 92 ? 9.415 1.786 -10.026 1.00 97.25 92 LEU A O 1
ATOM 696 N N . VAL A 1 93 ? 8.199 -0.095 -9.871 1.00 98.38 93 VAL A N 1
ATOM 697 C CA . VAL A 1 93 ? 6.901 0.602 -9.775 1.00 98.38 93 VAL A CA 1
ATOM 698 C C . VAL A 1 93 ? 6.861 1.495 -8.532 1.00 98.38 93 VAL A C 1
ATOM 700 O O . VAL A 1 93 ? 6.482 2.663 -8.625 1.00 98.38 93 VAL A O 1
ATOM 703 N N . ALA A 1 94 ? 7.318 0.971 -7.390 1.00 97.75 94 ALA A N 1
ATOM 704 C CA . ALA A 1 94 ? 7.393 1.721 -6.142 1.00 97.75 94 ALA A CA 1
ATOM 705 C C . ALA A 1 94 ? 8.347 2.922 -6.230 1.00 97.75 94 ALA A C 1
ATOM 707 O O . ALA A 1 94 ? 8.055 3.976 -5.672 1.00 97.75 94 ALA A O 1
ATOM 708 N N . ALA A 1 95 ? 9.480 2.782 -6.927 1.00 96.94 95 ALA A N 1
ATOM 709 C CA . ALA A 1 95 ? 10.410 3.887 -7.145 1.00 96.94 95 ALA A CA 1
ATOM 710 C C . ALA A 1 95 ? 9.753 5.021 -7.943 1.00 96.94 95 ALA A C 1
ATOM 712 O O . ALA A 1 95 ? 9.815 6.166 -7.510 1.00 96.94 95 ALA A O 1
ATOM 713 N N . LEU A 1 96 ? 9.035 4.699 -9.027 1.00 97.62 96 LEU A N 1
ATOM 714 C CA . LEU A 1 96 ? 8.296 5.692 -9.817 1.00 97.62 96 LEU A CA 1
ATOM 715 C C . LEU A 1 96 ? 7.250 6.447 -8.980 1.00 97.62 96 LEU A C 1
ATOM 717 O O . LEU A 1 96 ? 7.069 7.648 -9.170 1.00 97.62 96 LEU A O 1
ATOM 721 N N . LEU A 1 97 ? 6.576 5.763 -8.047 1.00 97.06 97 LEU A N 1
ATOM 722 C CA . LEU A 1 97 ? 5.626 6.393 -7.125 1.00 97.06 97 LEU A CA 1
ATOM 723 C C . LEU A 1 97 ? 6.318 7.366 -6.167 1.00 97.06 97 LEU A C 1
ATOM 725 O O . LEU A 1 97 ? 5.856 8.490 -5.988 1.00 97.06 97 LEU A O 1
ATOM 729 N N . VAL A 1 98 ? 7.415 6.928 -5.543 1.00 94.75 98 VAL A N 1
ATOM 730 C CA . VAL A 1 98 ? 8.175 7.737 -4.579 1.00 94.75 98 VAL A CA 1
ATOM 731 C C . VAL A 1 98 ? 8.818 8.939 -5.256 1.00 94.75 98 VAL A C 1
ATOM 733 O O . VAL A 1 98 ? 8.809 10.022 -4.674 1.00 94.75 98 VAL A O 1
ATOM 736 N N . ASP A 1 99 ? 9.345 8.776 -6.467 1.00 93.81 99 ASP A N 1
ATOM 737 C CA . ASP A 1 99 ? 9.935 9.869 -7.240 1.00 93.81 99 ASP A CA 1
ATOM 738 C C . ASP A 1 99 ? 8.872 10.932 -7.560 1.00 93.81 99 ASP A C 1
ATOM 740 O O . ASP A 1 99 ? 9.082 12.111 -7.274 1.00 93.81 99 ASP A O 1
ATOM 744 N N . ALA A 1 100 ? 7.692 10.517 -8.040 1.00 94.06 100 ALA A N 1
ATOM 745 C CA . ALA A 1 100 ? 6.565 11.423 -8.272 1.00 94.06 100 ALA A CA 1
ATOM 746 C C . ALA A 1 100 ? 6.077 12.095 -6.976 1.00 94.06 100 ALA A C 1
ATOM 748 O O . ALA A 1 100 ? 5.805 13.292 -6.962 1.00 94.06 100 ALA A O 1
ATOM 749 N N . ALA A 1 101 ? 5.999 11.357 -5.866 1.00 91.88 101 ALA A N 1
ATOM 750 C CA . ALA A 1 101 ? 5.614 11.914 -4.571 1.00 91.88 101 ALA A CA 1
ATOM 751 C C . ALA A 1 101 ? 6.637 12.943 -4.061 1.00 91.88 101 ALA A C 1
ATOM 753 O O . ALA A 1 101 ? 6.258 13.987 -3.538 1.00 91.88 101 ALA A O 1
ATOM 754 N N . SER A 1 102 ? 7.928 12.663 -4.238 1.00 88.88 102 SER A N 1
ATOM 755 C CA . SER A 1 102 ? 9.016 13.555 -3.822 1.00 88.88 102 SER A CA 1
ATOM 756 C C . SER A 1 102 ? 9.026 14.848 -4.637 1.00 88.88 102 SER A C 1
ATOM 758 O O . SER A 1 102 ? 9.316 15.912 -4.100 1.00 88.88 102 SER A O 1
ATOM 760 N N . GLU A 1 103 ? 8.679 14.776 -5.923 1.00 88.69 103 GLU A N 1
ATOM 761 C CA . GLU A 1 103 ? 8.468 15.964 -6.752 1.00 88.69 103 GLU A CA 1
ATOM 762 C C . GLU A 1 103 ? 7.204 16.739 -6.345 1.00 88.69 103 GLU A C 1
ATOM 764 O O . GLU A 1 103 ? 7.203 17.968 -6.359 1.00 88.69 103 GLU A O 1
ATOM 769 N N . ALA A 1 104 ? 6.139 16.036 -5.955 1.00 84.81 104 ALA A N 1
ATOM 770 C CA . ALA A 1 104 ? 4.872 16.631 -5.538 1.00 84.81 104 ALA A CA 1
ATOM 771 C C . ALA A 1 104 ? 4.924 17.339 -4.170 1.00 84.81 104 ALA A C 1
ATOM 773 O O . ALA A 1 104 ? 4.058 18.174 -3.890 1.00 84.81 104 ALA A O 1
ATOM 774 N N . GLY A 1 105 ? 5.867 16.955 -3.303 1.00 74.94 105 GLY A N 1
ATOM 775 C CA . GLY A 1 105 ? 5.968 17.380 -1.904 1.00 74.94 105 GLY A CA 1
ATOM 776 C C . GLY A 1 105 ? 7.386 17.811 -1.550 1.00 74.94 105 GLY A C 1
ATOM 777 O O . GLY A 1 105 ? 8.089 17.107 -0.829 1.00 74.94 105 GLY A O 1
ATOM 778 N N . THR A 1 106 ? 7.812 18.958 -2.080 1.00 66.06 106 THR A N 1
ATOM 779 C CA . THR A 1 106 ? 9.190 19.465 -1.959 1.00 66.06 106 THR A CA 1
ATOM 780 C C . THR A 1 106 ? 9.526 20.063 -0.593 1.00 66.06 106 THR A C 1
ATOM 782 O O . THR A 1 106 ? 10.706 20.230 -0.274 1.00 66.06 106 THR A O 1
ATOM 785 N N . ASP A 1 107 ? 8.511 20.373 0.213 1.00 68.69 107 ASP A N 1
ATOM 786 C CA . ASP A 1 107 ? 8.650 21.166 1.431 1.00 68.69 107 ASP A CA 1
ATOM 787 C C . ASP A 1 107 ? 8.498 20.307 2.693 1.00 68.69 107 ASP A C 1
ATOM 789 O O . ASP A 1 107 ? 7.698 19.373 2.751 1.00 68.69 107 ASP A O 1
ATOM 793 N N . ALA A 1 108 ? 9.245 20.660 3.744 1.00 64.06 108 ALA A N 1
ATOM 794 C CA . ALA A 1 108 ? 9.183 20.013 5.057 1.00 64.06 108 ALA A CA 1
ATOM 795 C C . ALA A 1 108 ? 7.927 20.443 5.844 1.00 64.06 108 ALA A C 1
ATOM 797 O O . ALA A 1 108 ? 8.015 21.063 6.907 1.00 64.06 108 ALA A O 1
ATOM 798 N N . ALA A 1 109 ? 6.752 20.158 5.289 1.00 78.44 109 ALA A N 1
ATOM 799 C CA . ALA A 1 109 ? 5.447 20.474 5.854 1.00 78.44 109 ALA A CA 1
ATOM 800 C C . ALA A 1 109 ? 4.645 19.198 6.141 1.00 78.44 109 ALA A C 1
ATOM 802 O O . ALA A 1 109 ? 4.899 18.138 5.577 1.00 78.44 109 ALA A O 1
ATOM 803 N N . ASP A 1 110 ? 3.655 19.302 7.026 1.00 86.69 110 ASP A N 1
ATOM 804 C CA . ASP A 1 110 ? 2.710 18.215 7.277 1.00 86.69 110 ASP A CA 1
ATOM 805 C C . ASP A 1 110 ? 1.898 17.914 6.008 1.00 86.69 110 ASP A C 1
ATOM 807 O O . ASP A 1 110 ? 1.165 18.772 5.499 1.00 86.69 110 ASP A O 1
ATOM 811 N N . LEU A 1 111 ? 2.035 16.682 5.513 1.00 88.94 111 LEU A N 1
ATOM 812 C CA . LEU A 1 111 ? 1.451 16.223 4.258 1.00 88.94 111 LEU A CA 1
ATOM 813 C C . LEU A 1 111 ? 0.530 15.034 4.493 1.00 88.94 111 LEU A C 1
ATOM 815 O O . LEU A 1 111 ? 0.855 14.102 5.222 1.00 88.94 111 LEU A O 1
ATOM 819 N N . THR A 1 112 ? -0.604 15.026 3.806 1.00 90.81 112 THR A N 1
ATOM 820 C CA . THR A 1 112 ? -1.446 13.837 3.663 1.00 90.81 112 THR A CA 1
ATOM 821 C C . THR A 1 112 ? -1.367 13.357 2.226 1.00 90.81 112 THR A C 1
ATOM 823 O O . THR A 1 112 ? -1.681 14.121 1.310 1.00 90.81 112 THR A O 1
ATOM 826 N N . ALA A 1 113 ? -0.962 12.102 2.036 1.00 92.31 113 ALA A N 1
ATOM 827 C CA . ALA A 1 113 ? -0.956 11.454 0.736 1.00 92.31 113 ALA A CA 1
ATOM 828 C C . ALA A 1 113 ? -2.191 10.570 0.591 1.00 92.31 113 ALA A C 1
ATOM 830 O O . ALA A 1 113 ? -2.463 9.714 1.432 1.00 92.31 113 ALA A O 1
ATOM 831 N N . VAL A 1 114 ? -2.904 10.750 -0.510 1.00 94.56 114 VAL A N 1
ATOM 832 C CA . VAL A 1 114 ? -3.876 9.795 -1.020 1.00 94.56 114 VAL A CA 1
ATOM 833 C C . VAL A 1 114 ? -3.212 9.060 -2.171 1.00 94.56 114 VAL A C 1
ATOM 835 O O . VAL A 1 114 ? -2.793 9.686 -3.143 1.00 94.56 114 VAL A O 1
ATOM 838 N N . VAL A 1 115 ? -3.125 7.739 -2.056 1.00 96.44 115 VAL A N 1
ATOM 839 C CA . VAL A 1 115 ? -2.544 6.884 -3.087 1.00 96.44 115 VAL A CA 1
ATOM 840 C C . VAL A 1 115 ? -3.604 5.951 -3.636 1.00 96.44 115 VAL A C 1
ATOM 842 O O . VAL A 1 115 ? -4.265 5.233 -2.885 1.00 96.44 115 VAL A O 1
ATOM 845 N N . GLU A 1 116 ? -3.753 5.946 -4.953 1.00 97.94 116 GLU A N 1
ATOM 846 C CA . GLU A 1 116 ? -4.650 5.043 -5.664 1.00 97.94 116 GLU A CA 1
ATOM 847 C C . GLU A 1 116 ? -3.859 4.178 -6.632 1.00 97.94 116 GLU A C 1
ATOM 849 O O . GLU A 1 116 ? -2.969 4.668 -7.316 1.00 97.94 116 GLU A O 1
ATOM 854 N N . HIS A 1 117 ? -4.199 2.895 -6.703 1.00 98.44 117 HIS A N 1
ATOM 855 C CA . HIS A 1 117 ? -3.638 1.971 -7.679 1.00 98.44 117 HIS A CA 1
ATOM 856 C C . HIS A 1 117 ? -4.767 1.300 -8.450 1.00 98.44 117 HIS A C 1
ATOM 858 O O . HIS A 1 117 ? -5.703 0.774 -7.846 1.00 98.44 117 HIS A O 1
ATOM 864 N N . THR A 1 118 ? -4.643 1.260 -9.772 1.00 98.62 118 THR A N 1
ATOM 865 C CA . THR A 1 118 ? -5.422 0.396 -10.658 1.00 98.62 118 THR A CA 1
ATOM 866 C C . THR A 1 118 ? -4.457 -0.551 -11.360 1.00 98.62 118 THR A C 1
ATOM 868 O O . THR A 1 118 ? -3.642 -0.140 -12.179 1.00 98.62 118 THR A O 1
ATOM 871 N N . ILE A 1 119 ? -4.537 -1.838 -11.030 1.00 98.56 119 ILE A N 1
ATOM 872 C CA . ILE A 1 119 ? -3.630 -2.867 -11.544 1.00 98.56 119 ILE A CA 1
ATOM 873 C C . ILE A 1 119 ? -4.431 -3.781 -12.469 1.00 98.56 119 ILE A C 1
ATOM 875 O O . ILE A 1 119 ? -5.360 -4.467 -12.033 1.00 98.56 119 ILE A O 1
ATOM 879 N N . ALA A 1 120 ? -4.092 -3.778 -13.757 1.00 98.44 120 ALA A N 1
ATOM 880 C CA . ALA A 1 120 ? -4.690 -4.662 -14.748 1.00 98.44 120 ALA A CA 1
ATOM 881 C C . ALA A 1 120 ? -3.901 -5.972 -14.819 1.00 98.44 120 ALA A C 1
ATOM 883 O O . ALA A 1 120 ? -2.698 -5.968 -15.070 1.00 98.44 120 ALA A O 1
ATOM 884 N N . LEU A 1 121 ? -4.592 -7.091 -14.625 1.00 97.69 121 LEU A N 1
ATOM 885 C CA . LEU A 1 121 ? -4.024 -8.430 -14.524 1.00 97.69 121 LEU A CA 1
ATOM 886 C C . LEU A 1 121 ? -4.587 -9.354 -15.604 1.00 97.69 121 LEU A C 1
ATOM 888 O O . LEU A 1 121 ? -5.733 -9.197 -16.038 1.00 97.69 121 LEU A O 1
ATOM 892 N N . GLU A 1 122 ? -3.799 -10.347 -15.988 1.00 96.81 122 GLU A N 1
ATOM 893 C CA . GLU A 1 122 ? -4.243 -11.542 -16.702 1.00 96.81 122 GLU A CA 1
ATOM 894 C C . GLU A 1 122 ? -3.998 -12.762 -15.809 1.00 96.81 122 GLU A C 1
ATOM 896 O O . GLU A 1 122 ? -2.852 -13.041 -15.450 1.00 96.81 122 GLU A O 1
ATOM 901 N N . THR A 1 123 ? -5.065 -13.465 -15.428 1.00 95.44 123 THR A N 1
ATOM 902 C CA . THR A 1 123 ? -4.994 -14.704 -14.636 1.00 95.44 123 THR A CA 1
ATOM 903 C C . THR A 1 123 ? -5.433 -15.896 -15.484 1.00 95.44 123 THR A C 1
ATOM 905 O O . THR A 1 123 ? -5.937 -15.734 -16.596 1.00 95.44 123 THR A O 1
ATOM 908 N N . THR A 1 124 ? -5.309 -17.120 -14.970 1.00 94.00 124 THR A N 1
ATOM 909 C CA . THR A 1 124 ? -5.825 -18.325 -15.648 1.00 94.00 124 THR A CA 1
ATOM 910 C C . THR A 1 124 ? -7.343 -18.299 -15.848 1.00 94.00 124 THR A C 1
ATOM 912 O O . THR A 1 124 ? -7.861 -19.003 -16.716 1.00 94.00 124 THR A O 1
ATOM 915 N N . LYS A 1 125 ? -8.064 -17.471 -15.080 1.00 93.44 125 LYS A N 1
ATOM 916 C CA . LYS A 1 125 ? -9.514 -17.255 -15.202 1.00 93.44 125 LYS A CA 1
ATOM 917 C C . LYS A 1 125 ? -9.871 -16.107 -16.157 1.00 93.44 125 LYS A C 1
ATOM 919 O O . LYS A 1 125 ? -11.055 -15.902 -16.425 1.00 93.44 125 LYS A O 1
ATOM 924 N N . GLY A 1 126 ? -8.877 -15.384 -16.677 1.00 94.69 126 GLY A N 1
ATOM 925 C CA . GLY A 1 126 ? -9.028 -14.278 -17.620 1.00 94.69 126 GLY A CA 1
ATOM 926 C C . GLY A 1 126 ? -8.639 -12.909 -17.042 1.00 94.69 126 GLY A C 1
ATOM 927 O O . GLY A 1 126 ? -7.946 -12.821 -16.023 1.00 94.69 126 GLY A O 1
ATOM 928 N N . PRO A 1 127 ? -9.073 -11.810 -17.684 1.00 96.44 127 PRO A N 1
ATOM 929 C CA . PRO A 1 127 ? -8.681 -10.466 -17.289 1.00 96.44 127 PRO A CA 1
ATOM 930 C C . PRO A 1 127 ? -9.324 -10.052 -15.960 1.00 96.44 127 PRO A C 1
ATOM 932 O O . PRO A 1 127 ? -10.539 -10.147 -15.780 1.00 96.44 127 PRO A O 1
ATOM 935 N N . ARG A 1 128 ? -8.515 -9.498 -15.052 1.00 94.62 128 ARG A N 1
ATOM 936 C CA . ARG A 1 128 ? -8.955 -8.935 -13.766 1.00 94.62 128 ARG A CA 1
ATOM 937 C C . ARG A 1 128 ? -8.394 -7.526 -13.576 1.00 94.62 128 ARG A C 1
ATOM 939 O O . ARG A 1 128 ? -7.335 -7.193 -14.102 1.00 94.62 128 ARG A O 1
ATOM 946 N N . THR A 1 129 ? -9.089 -6.693 -12.808 1.00 97.38 129 THR A N 1
ATOM 947 C CA . THR A 1 129 ? -8.587 -5.382 -12.381 1.00 97.38 129 THR A CA 1
ATOM 948 C C . THR A 1 129 ? -8.701 -5.259 -10.873 1.00 97.38 129 THR A C 1
ATOM 950 O O . THR A 1 129 ? -9.769 -5.504 -10.316 1.00 97.38 129 THR A O 1
ATOM 953 N N . VAL A 1 130 ? -7.605 -4.870 -10.230 1.00 97.56 130 VAL A N 1
ATOM 954 C CA . VAL A 1 130 ? -7.536 -4.601 -8.792 1.00 97.56 130 VAL A CA 1
ATOM 955 C C . VAL A 1 130 ? -7.475 -3.096 -8.589 1.00 97.56 130 VAL A C 1
ATOM 957 O O . VAL A 1 130 ? -6.690 -2.422 -9.255 1.00 97.56 130 VAL A O 1
ATOM 960 N N . LYS A 1 131 ? -8.315 -2.570 -7.695 1.00 97.44 131 LYS A N 1
ATOM 961 C CA . LYS A 1 131 ? -8.345 -1.146 -7.347 1.00 97.44 131 LYS A CA 1
ATOM 962 C C . LYS A 1 131 ? -8.134 -0.972 -5.857 1.00 97.44 131 LYS A C 1
ATOM 964 O O . LYS A 1 131 ? -8.879 -1.529 -5.057 1.00 97.44 131 LYS A O 1
ATOM 969 N N . LEU A 1 132 ? -7.131 -0.187 -5.497 1.00 96.06 132 LEU A N 1
ATOM 970 C CA . LEU A 1 132 ? -6.734 0.046 -4.114 1.00 96.06 132 LEU A CA 1
ATOM 971 C C . LEU A 1 132 ? -6.656 1.546 -3.874 1.00 96.06 132 LEU A C 1
ATOM 973 O O . LEU A 1 132 ? -6.198 2.289 -4.738 1.00 96.06 132 LEU A O 1
ATOM 977 N N . ARG A 1 133 ? -7.096 1.977 -2.694 1.00 94.69 133 ARG A N 1
ATOM 978 C CA . ARG A 1 133 ? -6.993 3.362 -2.238 1.00 94.69 133 ARG A CA 1
ATOM 979 C C . ARG A 1 133 ? -6.500 3.384 -0.804 1.00 94.69 133 ARG A C 1
ATOM 981 O O . ARG A 1 133 ? -7.058 2.708 0.062 1.00 94.69 133 ARG A O 1
ATOM 988 N N . GLU A 1 134 ? -5.478 4.180 -0.556 1.00 92.38 134 GLU A N 1
ATOM 989 C CA . GLU A 1 134 ? -4.842 4.363 0.741 1.00 92.38 134 GLU A CA 1
ATOM 990 C C . GLU A 1 134 ? -4.706 5.851 1.038 1.00 92.38 134 GLU A C 1
ATOM 992 O O . GLU A 1 134 ? -4.615 6.679 0.135 1.00 92.38 134 GLU A O 1
ATOM 997 N N . GLU A 1 135 ? -4.738 6.189 2.320 1.00 92.19 135 GLU A N 1
ATOM 998 C CA . GLU A 1 135 ? -4.529 7.546 2.799 1.00 92.19 135 GLU A CA 1
ATOM 999 C C . GLU A 1 135 ? -3.585 7.467 3.995 1.00 92.19 135 GLU A C 1
ATOM 1001 O O . GLU A 1 135 ? -3.848 6.715 4.935 1.00 92.19 135 GLU A O 1
ATOM 1006 N N . ALA A 1 136 ? -2.483 8.205 3.932 1.00 88.38 136 ALA A N 1
ATOM 1007 C CA . ALA A 1 136 ? -1.437 8.201 4.943 1.00 88.38 136 ALA A CA 1
ATOM 1008 C C . ALA A 1 136 ? -0.994 9.630 5.255 1.00 88.38 136 ALA A C 1
ATOM 1010 O O . ALA A 1 136 ? -1.036 10.516 4.398 1.00 88.38 136 ALA A O 1
ATOM 1011 N N . PHE A 1 137 ? -0.574 9.844 6.497 1.00 88.50 137 PHE A N 1
ATOM 1012 C CA . PHE A 1 137 ? -0.110 11.134 6.978 1.00 88.50 137 PHE A CA 1
ATOM 1013 C C . PHE A 1 137 ? 1.390 11.114 7.256 1.00 88.50 137 PHE A C 1
ATOM 1015 O O . PHE A 1 137 ? 1.891 10.211 7.919 1.00 88.50 137 PHE A O 1
ATOM 1022 N N . PHE A 1 138 ? 2.076 12.154 6.793 1.00 85.88 138 PHE A N 1
ATOM 1023 C CA . PHE A 1 138 ? 3.519 12.318 6.847 1.00 85.88 138 PHE A CA 1
ATOM 1024 C C . PHE A 1 138 ? 3.854 13.567 7.677 1.00 85.88 138 PHE A C 1
ATOM 1026 O O . PHE A 1 138 ? 3.817 14.678 7.133 1.00 85.88 138 PHE A O 1
ATOM 1033 N N . PRO A 1 139 ? 4.168 13.425 8.987 1.00 81.56 139 PRO A N 1
ATOM 1034 C CA . PRO A 1 139 ? 4.719 14.521 9.791 1.00 81.56 139 PRO A CA 1
ATOM 1035 C C . PRO A 1 139 ? 5.887 15.183 9.068 1.00 81.56 139 PRO A C 1
ATOM 1037 O O . PRO A 1 139 ? 6.838 14.484 8.725 1.00 81.56 139 PRO A O 1
ATOM 1040 N N . LEU A 1 140 ? 5.856 16.506 8.890 1.00 76.69 140 LEU A N 1
ATOM 1041 C CA . LEU A 1 140 ? 6.973 17.283 8.327 1.00 76.69 140 LEU A CA 1
ATOM 1042 C C . LEU A 1 140 ? 7.498 16.769 6.964 1.00 76.69 140 LEU A C 1
ATOM 1044 O O . LEU A 1 140 ? 8.655 17.018 6.627 1.00 76.69 140 LEU A O 1
ATOM 1048 N N . GLY A 1 141 ? 6.702 15.999 6.213 1.00 69.56 141 GLY A N 1
ATOM 1049 C CA . GLY A 1 141 ? 7.129 15.356 4.966 1.00 69.56 141 GLY A CA 1
ATOM 1050 C C . GLY A 1 141 ? 8.233 14.303 5.151 1.00 69.56 141 GLY A C 1
ATOM 1051 O O . GLY A 1 141 ? 8.947 13.991 4.203 1.00 69.56 141 GLY A O 1
ATOM 1052 N N . ALA A 1 142 ? 8.408 13.779 6.372 1.00 62.47 142 ALA A N 1
ATOM 1053 C CA . ALA A 1 142 ? 9.670 13.192 6.825 1.00 62.47 142 ALA A CA 1
ATOM 1054 C C . ALA A 1 142 ? 10.137 11.926 6.085 1.00 62.47 142 ALA A C 1
ATOM 1056 O O . ALA A 1 142 ? 11.349 11.738 5.969 1.00 62.47 142 ALA A O 1
ATOM 1057 N N . ASP A 1 143 ? 9.244 11.067 5.577 1.00 78.12 143 ASP A N 1
ATOM 1058 C CA . ASP A 1 143 ? 9.675 9.924 4.761 1.00 78.12 143 ASP A CA 1
ATOM 1059 C C . ASP A 1 143 ? 8.609 9.416 3.775 1.00 78.12 143 ASP A C 1
ATOM 1061 O O . ASP A 1 143 ? 7.913 8.428 4.006 1.00 78.12 143 ASP A O 1
ATOM 1065 N N . LEU A 1 144 ? 8.519 10.051 2.603 1.00 83.31 144 LEU A N 1
ATOM 1066 C CA . LEU A 1 144 ? 7.678 9.556 1.505 1.00 83.31 144 LEU A CA 1
ATOM 1067 C C . LEU A 1 144 ? 8.122 8.176 0.975 1.00 83.31 144 LEU A C 1
ATOM 1069 O O . LEU A 1 144 ? 7.397 7.561 0.192 1.00 83.31 144 LEU A O 1
ATOM 1073 N N . ARG A 1 145 ? 9.274 7.629 1.399 1.00 85.06 145 ARG A N 1
ATOM 1074 C CA . ARG A 1 145 ? 9.694 6.269 1.014 1.00 85.06 145 ARG A CA 1
ATOM 1075 C C . ARG A 1 145 ? 8.825 5.193 1.652 1.00 85.06 145 ARG A C 1
ATOM 1077 O O . ARG A 1 145 ? 8.838 4.067 1.153 1.00 85.06 145 ARG A O 1
ATOM 1084 N N . GLU A 1 146 ? 8.048 5.510 2.687 1.00 86.50 146 GLU A N 1
ATOM 1085 C CA . GLU A 1 146 ? 7.036 4.587 3.213 1.00 86.50 146 GLU A CA 1
ATOM 1086 C C . GLU A 1 146 ? 5.973 4.245 2.156 1.00 86.50 146 GLU A C 1
ATOM 1088 O O . GLU A 1 146 ? 5.396 3.165 2.198 1.00 86.50 146 GLU A O 1
ATOM 1093 N N . LEU A 1 147 ? 5.789 5.067 1.112 1.00 90.62 147 LEU A N 1
ATOM 1094 C CA . LEU A 1 147 ? 4.892 4.736 -0.004 1.00 90.62 147 LEU A CA 1
ATOM 1095 C C . LEU A 1 147 ? 5.289 3.447 -0.753 1.00 90.62 147 LEU A C 1
ATOM 1097 O O . LEU A 1 147 ? 4.464 2.846 -1.446 1.00 90.62 147 LEU A O 1
ATOM 1101 N N . ARG A 1 148 ? 6.528 2.965 -0.575 1.00 91.50 148 ARG A N 1
ATOM 1102 C CA . ARG A 1 148 ? 6.991 1.682 -1.127 1.00 91.50 148 ARG A CA 1
ATOM 1103 C C . ARG A 1 148 ? 6.286 0.469 -0.522 1.00 91.50 148 ARG A C 1
ATOM 1105 O O . ARG A 1 148 ? 6.332 -0.594 -1.133 1.00 91.50 148 ARG A O 1
ATOM 1112 N N . SER A 1 149 ? 5.676 0.598 0.656 1.00 89.12 149 SER A N 1
ATOM 1113 C CA . SER A 1 149 ? 4.942 -0.484 1.325 1.00 89.12 149 SER A CA 1
ATOM 1114 C C . SER A 1 149 ? 3.423 -0.388 1.150 1.00 89.12 149 SER A C 1
ATOM 1116 O O . SER A 1 149 ? 2.691 -1.131 1.805 1.00 89.12 149 SER A O 1
ATOM 1118 N N . THR A 1 150 ? 2.938 0.479 0.251 1.00 93.56 150 THR A N 1
ATOM 1119 C CA . THR A 1 150 ? 1.509 0.545 -0.091 1.00 93.56 150 THR A CA 1
ATOM 1120 C C . THR A 1 150 ? 0.994 -0.802 -0.593 1.00 93.56 150 THR A C 1
ATOM 1122 O O . THR A 1 150 ? 1.712 -1.608 -1.199 1.00 93.56 150 THR A O 1
ATOM 1125 N N . ARG A 1 151 ? -0.295 -1.060 -0.378 1.00 93.00 151 ARG A N 1
ATOM 1126 C CA . ARG A 1 151 ? -0.939 -2.317 -0.775 1.00 93.00 151 ARG A CA 1
ATOM 1127 C C . ARG A 1 151 ? -0.925 -2.538 -2.278 1.00 93.00 151 ARG A C 1
ATOM 1129 O O . ARG A 1 151 ? -0.948 -3.691 -2.699 1.00 93.00 151 ARG A O 1
ATOM 1136 N N . GLY A 1 152 ? -0.875 -1.477 -3.083 1.00 96.25 152 GLY A N 1
ATOM 1137 C CA . GLY A 1 152 ? -0.676 -1.590 -4.530 1.00 96.25 152 GLY A CA 1
ATOM 1138 C C . GLY A 1 152 ? 0.618 -2.326 -4.866 1.00 96.25 152 GLY A C 1
ATOM 1139 O O . GLY A 1 152 ? 0.596 -3.326 -5.583 1.00 96.25 152 GLY A O 1
ATOM 1140 N N . ILE A 1 153 ? 1.726 -1.906 -4.253 1.00 97.38 153 ILE A N 1
ATOM 1141 C CA . ILE A 1 153 ? 3.034 -2.549 -4.421 1.00 97.38 153 ILE A CA 1
ATOM 1142 C C . ILE A 1 153 ? 3.036 -3.969 -3.846 1.00 97.38 153 ILE A C 1
ATOM 1144 O O . ILE A 1 153 ? 3.535 -4.888 -4.496 1.00 97.38 153 ILE A O 1
ATOM 1148 N N . LEU A 1 154 ? 2.417 -4.185 -2.678 1.00 94.75 154 LEU A N 1
ATOM 1149 C CA . LEU A 1 154 ? 2.262 -5.532 -2.110 1.00 94.75 154 LEU A CA 1
ATOM 1150 C C . LEU A 1 154 ? 1.444 -6.454 -3.021 1.00 94.75 154 LEU A C 1
ATOM 1152 O O . LEU A 1 154 ? 1.772 -7.628 -3.141 1.00 94.75 154 LEU A O 1
ATOM 1156 N N . THR A 1 155 ? 0.410 -5.934 -3.685 1.00 96.81 155 THR A N 1
ATOM 1157 C CA . THR A 1 155 ? -0.403 -6.691 -4.647 1.00 96.81 155 THR A CA 1
ATOM 1158 C C . THR A 1 155 ? 0.419 -7.068 -5.871 1.00 96.81 155 THR A C 1
ATOM 1160 O O . THR A 1 155 ? 0.352 -8.207 -6.310 1.00 96.81 155 THR A O 1
ATOM 1163 N N . ILE A 1 156 ? 1.227 -6.148 -6.406 1.00 97.94 156 ILE A N 1
ATOM 1164 C CA . ILE A 1 156 ? 2.134 -6.427 -7.530 1.00 97.94 156 ILE A CA 1
ATOM 1165 C C . ILE A 1 156 ? 3.111 -7.548 -7.161 1.00 97.94 156 ILE A C 1
ATOM 1167 O O . ILE A 1 156 ? 3.241 -8.510 -7.914 1.00 97.94 156 ILE A O 1
ATOM 1171 N N . ALA A 1 157 ? 3.745 -7.460 -5.988 1.00 96.69 157 ALA A N 1
ATOM 1172 C CA . ALA A 1 157 ? 4.637 -8.507 -5.492 1.00 96.69 157 ALA A CA 1
ATOM 1173 C C . ALA A 1 157 ? 3.899 -9.845 -5.316 1.00 96.69 157 ALA A C 1
ATOM 1175 O O . ALA A 1 157 ? 4.337 -10.858 -5.846 1.00 96.69 157 ALA A O 1
ATOM 1176 N N . ALA A 1 158 ? 2.739 -9.830 -4.655 1.00 95.25 158 ALA A N 1
ATOM 1177 C CA . ALA A 1 158 ? 1.924 -11.014 -4.407 1.00 95.25 158 ALA A CA 1
ATOM 1178 C C . ALA A 1 158 ? 1.353 -11.645 -5.683 1.00 95.25 158 ALA A C 1
ATOM 1180 O O . ALA A 1 158 ? 1.069 -12.830 -5.686 1.00 95.25 158 ALA A O 1
ATOM 1181 N N . VAL A 1 159 ? 1.146 -10.890 -6.763 1.00 96.88 159 VAL A N 1
ATOM 1182 C CA . VAL A 1 159 ? 0.704 -11.444 -8.051 1.00 96.88 159 VAL A CA 1
ATOM 1183 C C . VAL A 1 159 ? 1.863 -12.122 -8.778 1.00 96.88 159 VAL A C 1
ATOM 1185 O O . VAL A 1 159 ? 1.674 -13.192 -9.352 1.00 96.88 159 VAL A O 1
ATOM 1188 N N . LEU A 1 160 ? 3.050 -11.512 -8.769 1.00 95.31 160 LEU A N 1
ATOM 1189 C CA . LEU A 1 160 ? 4.224 -12.040 -9.473 1.00 95.31 160 LEU A CA 1
ATOM 1190 C C . LEU A 1 160 ? 4.898 -13.206 -8.737 1.00 95.31 160 LEU A C 1
ATOM 1192 O O . LEU A 1 160 ? 5.538 -14.030 -9.388 1.00 95.31 160 LEU A O 1
ATOM 1196 N N . ASP A 1 161 ? 4.766 -13.260 -7.411 1.00 94.56 161 ASP A N 1
ATOM 1197 C CA . ASP A 1 161 ? 5.357 -14.274 -6.535 1.00 94.56 161 ASP A CA 1
ATOM 1198 C C . ASP A 1 161 ? 4.260 -14.976 -5.717 1.00 94.56 161 ASP A C 1
ATOM 1200 O O . ASP A 1 161 ? 4.014 -14.659 -4.552 1.00 94.56 161 ASP A O 1
ATOM 1204 N N . ASN A 1 162 ? 3.533 -15.896 -6.360 1.00 94.81 162 ASN A N 1
ATOM 1205 C CA . ASN A 1 162 ? 2.501 -16.706 -5.710 1.00 94.81 162 ASN A CA 1
ATOM 1206 C C . ASN A 1 162 ? 2.599 -18.188 -6.085 1.00 94.81 162 ASN A C 1
ATOM 1208 O O . ASN A 1 162 ? 3.046 -18.539 -7.174 1.00 94.81 162 ASN A O 1
ATOM 1212 N N . ASP A 1 163 ? 2.083 -19.043 -5.201 1.00 94.88 163 ASP A N 1
ATOM 1213 C CA . ASP A 1 163 ? 2.109 -20.503 -5.355 1.00 94.88 163 ASP A CA 1
ATOM 1214 C C . ASP A 1 163 ? 0.911 -21.077 -6.140 1.00 94.88 163 ASP A C 1
ATOM 1216 O O . ASP A 1 163 ? 0.816 -22.292 -6.327 1.00 94.88 163 ASP A O 1
ATOM 1220 N N . PHE A 1 164 ? -0.040 -20.243 -6.571 1.00 96.44 164 PHE A N 1
ATOM 1221 C CA . PHE A 1 164 ? -1.322 -20.699 -7.120 1.00 96.44 164 PHE A CA 1
ATOM 1222 C C . PHE A 1 164 ? -1.327 -20.762 -8.647 1.00 96.44 164 PHE A C 1
ATOM 1224 O O . PHE A 1 164 ? -1.827 -21.726 -9.227 1.00 96.44 164 PHE A O 1
ATOM 1231 N N . GLU A 1 165 ? -0.810 -19.726 -9.308 1.00 95.94 165 GLU A N 1
ATOM 1232 C CA . GLU A 1 165 ? -0.819 -19.610 -10.764 1.00 95.94 165 GLU A CA 1
ATOM 1233 C C . GLU A 1 165 ? 0.225 -18.622 -11.300 1.00 95.94 165 GLU A C 1
ATOM 1235 O O . GLU A 1 165 ? 0.674 -17.708 -10.611 1.00 95.94 165 GLU A O 1
ATOM 1240 N N . VAL A 1 166 ? 0.557 -18.759 -12.588 1.00 93.81 166 VAL A N 1
ATOM 1241 C CA . VAL A 1 166 ? 1.385 -17.783 -13.309 1.00 93.81 166 VAL A CA 1
ATOM 1242 C C . VAL A 1 166 ? 0.485 -16.673 -13.853 1.00 93.81 166 VAL A C 1
ATOM 1244 O O . VAL A 1 166 ? -0.068 -16.790 -14.949 1.00 93.81 166 VAL A O 1
ATOM 1247 N N . ALA A 1 167 ? 0.330 -15.603 -13.080 1.00 95.44 167 ALA A N 1
ATOM 1248 C CA . ALA A 1 167 ? -0.395 -14.404 -13.489 1.00 95.44 167 ALA A CA 1
ATOM 1249 C C . ALA A 1 167 ? 0.532 -13.386 -14.174 1.00 95.44 167 ALA A C 1
ATOM 1251 O O . ALA A 1 167 ? 1.748 -13.392 -13.979 1.00 95.44 167 ALA A O 1
ATOM 1252 N N . ARG A 1 168 ? -0.046 -12.492 -14.982 1.00 95.06 168 ARG A N 1
ATOM 1253 C CA . ARG A 1 168 ? 0.683 -11.401 -15.650 1.00 95.06 168 ARG A CA 1
ATOM 1254 C C . ARG A 1 168 ? 0.090 -10.048 -15.303 1.00 95.06 168 ARG A C 1
ATOM 1256 O O . ARG A 1 168 ? -1.126 -9.911 -15.182 1.00 95.06 168 ARG A O 1
ATOM 1263 N N . ILE A 1 169 ? 0.942 -9.032 -15.217 1.00 97.88 169 ILE A N 1
ATOM 1264 C CA . ILE A 1 169 ? 0.521 -7.641 -15.046 1.00 97.88 169 ILE A CA 1
ATOM 1265 C C . ILE A 1 169 ? 0.503 -6.981 -16.421 1.00 97.88 169 ILE A C 1
ATOM 1267 O O . ILE A 1 169 ? 1.537 -6.852 -17.065 1.00 97.88 169 ILE A O 1
ATOM 1271 N N . ARG A 1 170 ? -0.681 -6.563 -16.874 1.00 97.88 170 ARG A N 1
ATOM 1272 C CA . ARG A 1 170 ? -0.875 -5.903 -18.173 1.00 97.88 170 ARG A CA 1
ATOM 1273 C C . ARG A 1 170 ? -0.585 -4.406 -18.118 1.00 97.88 170 ARG A C 1
ATOM 1275 O O . ARG A 1 170 ? -0.125 -3.852 -19.106 1.00 97.88 170 ARG A O 1
ATOM 1282 N N . GLN A 1 171 ? -0.888 -3.757 -16.994 1.00 98.56 171 GLN A N 1
ATOM 1283 C CA . GLN A 1 171 ? -0.634 -2.333 -16.765 1.00 98.56 171 GLN A CA 1
ATOM 1284 C C . GLN A 1 171 ? -0.752 -2.017 -15.273 1.00 98.56 171 GLN A C 1
ATOM 1286 O O . GLN A 1 171 ? -1.592 -2.598 -14.578 1.00 98.56 171 GLN A O 1
ATOM 1291 N N . VAL A 1 172 ? 0.034 -1.051 -14.806 1.00 98.75 172 VAL A N 1
ATOM 1292 C CA . VAL A 1 172 ? -0.163 -0.396 -13.510 1.00 98.75 172 VAL A CA 1
ATOM 1293 C C . VAL A 1 172 ? -0.475 1.075 -13.746 1.00 98.75 172 VAL A C 1
ATOM 1295 O O . VAL A 1 172 ? 0.262 1.776 -14.427 1.00 98.75 172 VAL A O 1
ATOM 1298 N N . GLU A 1 173 ? -1.563 1.556 -13.172 1.00 98.81 173 GLU A N 1
ATOM 1299 C CA . GLU A 1 173 ? -1.852 2.980 -13.051 1.00 98.81 173 GLU A CA 1
ATOM 1300 C C . GLU A 1 173 ? -1.808 3.331 -11.568 1.00 98.81 173 GLU A C 1
ATOM 1302 O O . GLU A 1 173 ? -2.420 2.644 -10.747 1.00 98.81 173 GLU A O 1
ATOM 1307 N N . GLN A 1 174 ? -1.042 4.356 -11.216 1.00 98.62 174 GLN A N 1
ATOM 1308 C CA . GLN A 1 174 ? -0.865 4.795 -9.841 1.00 98.62 174 GLN A CA 1
ATOM 1309 C C . GLN A 1 174 ? -0.997 6.308 -9.749 1.00 98.62 174 GLN A C 1
ATOM 1311 O O . GLN A 1 174 ? -0.424 7.041 -10.549 1.00 98.62 174 GLN A O 1
ATOM 1316 N N . THR A 1 175 ? -1.737 6.774 -8.756 1.00 98.56 175 THR A N 1
ATOM 1317 C CA . THR A 1 175 ? -1.947 8.195 -8.493 1.00 98.56 175 THR A CA 1
ATOM 1318 C C . THR A 1 175 ? -1.438 8.504 -7.104 1.00 98.56 175 THR A C 1
ATOM 1320 O O . THR A 1 175 ? -1.843 7.846 -6.147 1.00 98.56 175 THR A O 1
ATOM 1323 N N . VAL A 1 176 ? -0.591 9.523 -6.982 1.00 96.56 176 VAL A N 1
ATOM 1324 C CA . VAL A 1 176 ? -0.238 10.131 -5.699 1.00 96.56 176 VAL A CA 1
ATOM 1325 C C . VAL A 1 176 ? -0.773 11.552 -5.665 1.00 96.56 176 VAL A C 1
ATOM 1327 O O . VAL A 1 176 ? -0.396 12.403 -6.470 1.00 96.56 176 VAL A O 1
ATOM 1330 N N . GLN A 1 177 ? -1.675 11.801 -4.723 1.00 95.19 177 GLN A N 1
ATOM 1331 C CA . GLN A 1 177 ? -2.203 13.123 -4.443 1.00 95.19 177 GLN A CA 1
ATOM 1332 C C . GLN A 1 177 ? -1.735 13.574 -3.072 1.00 95.19 177 GLN A C 1
ATOM 1334 O O . GLN A 1 177 ? -2.067 12.951 -2.064 1.00 95.19 177 GLN A O 1
ATOM 1339 N N . LEU A 1 178 ? -1.006 14.682 -3.037 1.00 93.06 178 LEU A N 1
ATOM 1340 C CA . LEU A 1 178 ? -0.572 15.298 -1.796 1.00 93.06 178 LEU A CA 1
ATOM 1341 C C . LEU A 1 178 ? -1.475 16.476 -1.446 1.00 93.06 178 LEU A C 1
ATOM 1343 O O . LEU A 1 178 ? -1.939 17.216 -2.308 1.00 93.06 178 LEU A O 1
ATOM 1347 N N . THR A 1 179 ? -1.738 16.644 -0.156 1.00 91.38 179 THR A N 1
ATOM 1348 C CA . THR A 1 179 ? -2.475 17.790 0.379 1.00 91.38 179 THR A CA 1
ATOM 1349 C C . THR A 1 179 ? -1.820 18.262 1.664 1.00 91.38 179 THR A C 1
ATOM 1351 O O . THR A 1 179 ? -1.401 17.442 2.484 1.00 91.38 179 THR A O 1
ATOM 1354 N N . TYR A 1 180 ? -1.739 19.578 1.850 1.00 88.62 180 TYR A N 1
ATOM 1355 C CA . TYR A 1 180 ? -1.230 20.135 3.095 1.00 88.62 180 TYR A CA 1
ATOM 1356 C C . TYR A 1 180 ? -2.220 20.007 4.236 1.00 88.62 180 TYR A C 1
ATOM 1358 O O . TYR A 1 180 ? -3.437 20.157 4.083 1.00 88.62 180 TYR A O 1
ATOM 1366 N N . GLY A 1 181 ? -1.639 19.845 5.414 1.00 82.75 181 GLY A N 1
ATOM 1367 C CA . GLY A 1 181 ? -2.327 19.930 6.676 1.00 82.75 181 GLY A CA 1
ATOM 1368 C C . GLY A 1 181 ? -2.205 18.650 7.472 1.00 82.75 181 GLY A C 1
ATOM 1369 O O . GLY A 1 181 ? -1.866 17.579 6.979 1.00 82.75 181 GLY A O 1
ATOM 1370 N N . ASP A 1 182 ? -2.544 18.807 8.737 1.00 76.94 182 ASP A N 1
ATOM 1371 C CA . ASP A 1 182 ? -2.670 17.743 9.710 1.00 76.94 182 ASP A CA 1
ATOM 1372 C C . ASP A 1 182 ? -4.164 17.415 9.838 1.00 76.94 182 ASP A C 1
ATOM 1374 O O . ASP A 1 182 ? -4.887 18.140 10.541 1.00 76.94 182 ASP A O 1
ATOM 1378 N N . PRO A 1 183 ? -4.693 16.399 9.131 1.00 85.19 183 PRO A N 1
ATOM 1379 C CA . PRO A 1 183 ? -6.011 15.846 9.372 1.00 85.19 183 PRO A CA 1
ATOM 1380 C C . PRO A 1 183 ? -5.948 14.692 10.381 1.00 85.19 183 PRO A C 1
ATOM 1382 O O . PRO A 1 183 ? -6.756 13.778 10.253 1.00 85.19 183 PRO A O 1
ATOM 1385 N N . VAL A 1 184 ? -5.031 14.711 11.356 1.00 90.00 184 VAL A N 1
ATOM 1386 C CA . VAL A 1 184 ? -4.864 13.633 12.337 1.00 90.00 184 VAL A CA 1
ATOM 1387 C C . VAL A 1 184 ? -5.399 14.029 13.705 1.00 90.00 184 VAL A C 1
ATOM 1389 O O . VAL A 1 184 ? -5.260 15.168 14.166 1.00 90.00 184 VAL A O 1
ATOM 1392 N N . ASP A 1 185 ? -6.064 13.070 14.331 1.00 93.25 185 ASP A N 1
ATOM 1393 C CA . ASP A 1 185 ? -6.414 13.067 15.740 1.00 93.25 185 ASP A CA 1
ATOM 1394 C C . ASP A 1 185 ? -5.652 11.912 16.412 1.00 93.25 185 ASP A C 1
ATOM 1396 O O . ASP A 1 185 ? -5.653 10.786 15.916 1.00 93.25 185 ASP A O 1
ATOM 1400 N N . ILE A 1 186 ? -4.986 12.198 17.530 1.00 93.38 186 ILE A N 1
ATOM 1401 C CA . ILE A 1 186 ? -4.181 11.240 18.291 1.00 93.38 186 ILE A CA 1
ATOM 1402 C C . ILE A 1 186 ? -4.993 10.797 19.506 1.00 93.38 186 ILE A C 1
ATOM 1404 O O . ILE A 1 186 ? -5.436 11.635 20.295 1.00 93.38 186 ILE A O 1
ATOM 1408 N N . ILE A 1 187 ? -5.171 9.490 19.680 1.00 93.00 187 ILE A N 1
ATOM 1409 C CA . ILE A 1 187 ? -5.700 8.925 20.921 1.00 93.00 187 ILE A CA 1
ATOM 1410 C C . ILE A 1 187 ? -4.570 8.976 21.954 1.00 93.00 187 ILE A C 1
ATOM 1412 O O . ILE A 1 187 ? -3.545 8.318 21.788 1.00 93.00 187 ILE A O 1
ATOM 1416 N N . GLU A 1 188 ? -4.732 9.760 23.017 1.00 93.12 188 GLU A N 1
ATOM 1417 C CA . GLU A 1 188 ? -3.735 9.865 24.091 1.00 93.12 188 GLU A CA 1
ATOM 1418 C C . GLU A 1 188 ? -3.966 8.850 25.200 1.00 93.12 188 GLU A C 1
ATOM 1420 O O . GLU A 1 188 ? -3.015 8.319 25.774 1.00 93.12 188 GLU A O 1
ATOM 1425 N N . ALA A 1 189 ? -5.233 8.610 25.528 1.00 90.75 189 ALA A N 1
ATOM 1426 C CA . ALA A 1 189 ? -5.612 7.670 26.561 1.00 90.75 189 ALA A CA 1
ATOM 1427 C C . ALA A 1 189 ? -7.007 7.108 26.306 1.00 90.75 189 ALA A C 1
ATOM 1429 O O . ALA A 1 189 ? -7.905 7.781 25.795 1.00 90.75 189 ALA A O 1
ATOM 1430 N N . VAL A 1 190 ? -7.193 5.874 26.753 1.00 91.94 190 VAL A N 1
ATOM 1431 C CA . VAL A 1 190 ? -8.479 5.188 26.788 1.00 91.94 190 VAL A CA 1
ATOM 1432 C C . VAL A 1 190 ? -8.745 4.803 28.237 1.00 91.94 190 VAL A C 1
ATOM 1434 O O . VAL A 1 190 ? -7.856 4.299 28.925 1.00 91.94 190 VAL A O 1
ATOM 1437 N N . ARG A 1 191 ? -9.956 5.062 28.735 1.00 90.94 191 ARG A N 1
ATOM 1438 C CA . ARG A 1 191 ? -10.359 4.725 30.107 1.00 90.94 191 ARG A CA 1
ATOM 1439 C C . ARG A 1 191 ? -11.725 4.068 30.123 1.00 90.94 191 ARG A C 1
ATOM 1441 O O . ARG A 1 191 ? -12.626 4.466 29.394 1.00 90.94 191 ARG A O 1
ATOM 1448 N N . VAL A 1 192 ? -11.901 3.108 31.016 1.00 88.38 192 VAL A N 1
ATOM 1449 C CA . VAL A 1 192 ? -13.204 2.517 31.324 1.00 88.38 192 VAL A CA 1
ATOM 1450 C C . VAL A 1 192 ? -13.666 3.087 32.655 1.00 88.38 192 VAL A C 1
ATOM 1452 O O . VAL A 1 192 ? -12.916 3.080 33.626 1.00 88.38 192 VAL A O 1
ATOM 1455 N N . THR A 1 193 ? -14.884 3.628 32.693 1.00 75.56 193 THR A N 1
ATOM 1456 C CA . THR A 1 193 ? -15.398 4.304 33.902 1.00 75.56 193 THR A CA 1
ATOM 1457 C C . THR A 1 193 ? -16.062 3.325 34.881 1.00 75.56 193 THR A C 1
ATOM 1459 O O . THR A 1 193 ? -16.202 3.623 36.064 1.00 75.56 193 THR A O 1
ATOM 1462 N N . GLN A 1 194 ? -16.494 2.156 34.403 1.00 77.62 194 GLN A N 1
ATOM 1463 C CA . GLN A 1 194 ? -17.121 1.122 35.229 1.00 77.62 194 GLN A CA 1
ATOM 1464 C C . GLN A 1 194 ? -16.059 0.343 36.019 1.00 77.62 194 GLN A C 1
ATOM 1466 O O . GLN A 1 194 ? -15.073 -0.103 35.442 1.00 77.62 194 GLN A O 1
ATOM 1471 N N . GLY A 1 195 ? -16.269 0.184 37.331 1.00 74.69 195 GLY A N 1
ATOM 1472 C CA . GLY A 1 195 ? -15.374 -0.599 38.194 1.00 74.69 195 GLY A CA 1
ATOM 1473 C C . GLY A 1 195 ? -15.545 -2.113 38.039 1.00 74.69 195 GLY A C 1
ATOM 1474 O O . GLY A 1 195 ? -14.562 -2.842 38.055 1.00 74.69 195 GLY A O 1
ATOM 1475 N N . GLU A 1 196 ? -16.780 -2.572 37.836 1.00 86.25 196 GLU A N 1
ATOM 1476 C CA . GLU A 1 196 ? -17.119 -3.975 37.581 1.00 86.25 196 GLU A CA 1
ATOM 1477 C C . GLU A 1 196 ? -17.849 -4.083 36.239 1.00 86.25 196 GLU A C 1
ATOM 1479 O O . GLU A 1 196 ? -18.751 -3.290 35.945 1.00 86.25 196 GLU A O 1
ATOM 1484 N N . VAL A 1 197 ? -17.438 -5.050 35.418 1.00 89.56 197 VAL A N 1
ATOM 1485 C CA . VAL A 1 197 ? -17.969 -5.289 34.072 1.00 89.56 197 VAL A CA 1
ATOM 1486 C C . VAL A 1 197 ? -18.649 -6.647 34.069 1.00 89.56 197 VAL A C 1
ATOM 1488 O O . VAL A 1 197 ? -18.004 -7.646 34.366 1.00 89.56 197 VAL A O 1
ATOM 1491 N N . HIS A 1 198 ? -19.937 -6.705 33.735 1.00 91.38 198 HIS A N 1
ATOM 1492 C CA . HIS A 1 198 ? -20.674 -7.967 33.648 1.00 91.38 198 HIS A CA 1
ATOM 1493 C C . HIS A 1 198 ? -20.890 -8.395 32.194 1.00 91.38 198 HIS A C 1
ATOM 1495 O O . HIS A 1 198 ? -21.009 -7.560 31.294 1.00 91.38 198 HIS A O 1
ATOM 1501 N N . ALA A 1 199 ? -21.012 -9.701 31.959 1.00 89.94 199 ALA A N 1
ATOM 1502 C CA . ALA A 1 199 ? -21.548 -10.212 30.703 1.00 89.94 199 ALA A CA 1
ATOM 1503 C C . ALA A 1 199 ? -22.943 -9.613 30.503 1.00 89.94 199 ALA A C 1
ATOM 1505 O O . ALA A 1 199 ? -23.752 -9.610 31.433 1.00 89.94 199 ALA A O 1
ATOM 1506 N N . GLY A 1 200 ? -23.223 -9.045 29.333 1.00 88.81 200 GLY A N 1
ATOM 1507 C CA . GLY A 1 200 ? -24.447 -8.256 29.178 1.00 88.81 200 GLY A CA 1
ATOM 1508 C C . GLY A 1 200 ? -24.254 -6.737 29.203 1.00 88.81 200 GLY A C 1
ATOM 1509 O O . GLY A 1 200 ? -25.107 -6.001 28.701 1.00 88.81 200 GLY A O 1
ATOM 1510 N N . ASP A 1 201 ? -23.166 -6.238 29.792 1.00 90.12 201 ASP A N 1
ATOM 1511 C CA . ASP A 1 201 ? -23.046 -4.805 30.048 1.00 90.12 201 ASP A CA 1
ATOM 1512 C C . ASP A 1 201 ? -22.720 -4.016 28.770 1.00 90.12 201 ASP A C 1
ATOM 1514 O O . ASP A 1 201 ? -21.975 -4.444 27.879 1.00 90.12 201 ASP A O 1
ATOM 1518 N N . LEU A 1 202 ? -23.285 -2.809 28.696 1.00 89.88 202 LEU A N 1
ATOM 1519 C CA . LEU A 1 202 ? -22.843 -1.779 27.768 1.00 89.88 202 LEU A CA 1
ATOM 1520 C C . LEU A 1 202 ? -21.697 -1.008 28.434 1.00 89.88 202 LEU A C 1
ATOM 1522 O O . LEU A 1 202 ? -21.910 -0.182 29.326 1.00 89.88 202 LEU A O 1
ATOM 1526 N N . LEU A 1 203 ? -20.475 -1.327 28.028 1.00 89.00 203 LEU A N 1
ATOM 1527 C CA . LEU A 1 203 ? -19.254 -0.723 28.527 1.00 89.00 203 LEU A CA 1
ATOM 1528 C C . LEU A 1 203 ? -19.092 0.685 27.955 1.00 89.00 203 LEU A C 1
ATOM 1530 O O . LEU A 1 203 ? -19.029 0.845 26.736 1.00 89.00 203 LEU A O 1
ATOM 1534 N N . ARG A 1 204 ? -18.977 1.697 28.817 1.00 91.38 204 ARG A N 1
ATOM 1535 C CA . ARG A 1 204 ? -18.676 3.066 28.389 1.00 91.38 204 ARG A CA 1
ATOM 1536 C C . ARG A 1 204 ? -17.179 3.316 28.451 1.00 91.38 204 ARG A C 1
ATOM 1538 O O . ARG A 1 204 ? -16.598 3.462 29.531 1.00 91.38 204 ARG A O 1
ATOM 1545 N N . VAL A 1 205 ? -16.581 3.395 27.273 1.00 91.19 205 VAL A N 1
ATOM 1546 C CA . VAL A 1 205 ? -15.171 3.703 27.078 1.00 91.19 205 VAL A CA 1
ATOM 1547 C C . VAL A 1 205 ? -15.022 5.194 26.804 1.00 91.19 205 VAL A C 1
ATOM 1549 O O . VAL A 1 205 ? -15.635 5.732 25.887 1.00 91.19 205 VAL A O 1
ATOM 1552 N N . THR A 1 206 ? -14.211 5.864 27.607 1.00 93.44 206 THR A N 1
ATOM 1553 C CA . THR A 1 206 ? -13.883 7.281 27.476 1.00 93.44 206 THR A CA 1
ATOM 1554 C C . THR A 1 206 ? -12.545 7.415 26.759 1.00 93.44 206 THR A C 1
ATOM 1556 O O . THR A 1 206 ? -11.560 6.794 27.158 1.00 93.44 206 THR A O 1
ATOM 1559 N N . LEU A 1 207 ? -12.518 8.219 25.702 1.00 94.19 207 LEU A N 1
ATOM 1560 C CA . LEU A 1 207 ? -11.372 8.445 24.831 1.00 94.19 207 LEU A CA 1
ATOM 1561 C C . LEU A 1 207 ? -10.903 9.886 24.987 1.00 94.19 207 LEU A C 1
ATOM 1563 O O . LEU A 1 207 ? -11.674 10.811 24.741 1.00 94.19 207 LEU A O 1
ATOM 1567 N N . ASP A 1 208 ? -9.643 10.063 25.354 1.00 94.44 208 ASP A N 1
ATOM 1568 C CA . ASP A 1 208 ? -8.968 11.354 25.356 1.00 94.44 208 ASP A CA 1
ATOM 1569 C C . ASP A 1 208 ? -8.257 11.512 24.010 1.00 94.44 208 ASP A C 1
ATOM 1571 O O . ASP A 1 208 ? -7.270 10.830 23.728 1.00 94.44 208 ASP A O 1
ATOM 1575 N N . ILE A 1 209 ? -8.807 12.370 23.154 1.00 94.44 209 ILE A N 1
ATOM 1576 C CA . ILE A 1 209 ? -8.369 12.559 21.772 1.00 94.44 209 ILE A CA 1
ATOM 1577 C C . ILE A 1 209 ? -7.833 13.976 21.617 1.00 94.44 209 ILE A C 1
ATOM 1579 O O . ILE A 1 209 ? -8.539 14.954 21.868 1.00 94.44 209 ILE A O 1
ATOM 1583 N N . ARG A 1 210 ? -6.594 14.105 21.155 1.00 93.50 210 ARG A N 1
ATOM 1584 C CA . ARG A 1 210 ? -5.942 15.393 20.928 1.00 93.50 210 ARG A CA 1
ATOM 1585 C C . ARG A 1 210 ? -5.609 15.557 19.456 1.00 93.50 210 ARG A C 1
ATOM 1587 O O . ARG A 1 210 ? -4.988 14.696 18.839 1.00 93.50 210 ARG A O 1
ATOM 1594 N N . ARG A 1 211 ? -5.965 16.707 18.888 1.00 89.50 211 ARG A N 1
ATOM 1595 C CA . ARG A 1 211 ? -5.401 17.116 17.596 1.00 89.50 211 ARG A CA 1
ATOM 1596 C C . ARG A 1 211 ? -3.911 17.398 17.793 1.00 89.50 211 ARG A C 1
ATOM 1598 O O . ARG A 1 211 ? -3.572 18.048 18.778 1.00 89.50 211 ARG A O 1
ATOM 1605 N N . ARG A 1 212 ? -3.026 16.983 16.878 1.00 77.31 212 ARG A N 1
ATOM 1606 C CA . ARG A 1 212 ? -1.560 17.071 17.066 1.00 77.31 212 ARG A CA 1
ATOM 1607 C C . ARG A 1 212 ? -1.083 18.432 17.605 1.00 77.31 212 ARG A C 1
ATOM 1609 O O . ARG A 1 212 ? -0.274 18.462 18.529 1.00 77.31 212 ARG A O 1
ATOM 1616 N N . HIS A 1 213 ? -1.657 19.528 17.102 1.00 79.94 213 HIS A N 1
ATOM 1617 C CA . HIS A 1 213 ? -1.412 20.904 17.567 1.00 79.94 213 HIS A CA 1
ATOM 1618 C C . HIS A 1 213 ? -2.662 21.615 18.120 1.00 79.94 213 HIS A C 1
ATOM 1620 O O . HIS A 1 213 ? -2.805 22.826 17.970 1.00 79.94 213 HIS A O 1
ATOM 1626 N N . GLY A 1 214 ? -3.609 20.880 18.703 1.00 83.62 214 GLY A N 1
ATOM 1627 C CA . GLY A 1 214 ? -4.873 21.440 19.184 1.00 83.62 214 GLY A CA 1
ATOM 1628 C C . GLY A 1 214 ? -5.274 20.972 20.576 1.00 83.62 214 GLY A C 1
ATOM 1629 O O . GLY A 1 214 ? -4.494 20.368 21.310 1.00 83.62 214 GLY A O 1
ATOM 1630 N N . GLU A 1 215 ? -6.514 21.293 20.931 1.00 86.00 215 GLU A N 1
ATOM 1631 C CA . GLU A 1 215 ? -7.077 21.005 22.246 1.00 86.00 215 GLU A CA 1
ATOM 1632 C C . GLU A 1 215 ? -7.384 19.515 22.429 1.00 86.00 215 GLU A C 1
ATOM 1634 O O . GLU A 1 215 ? -7.709 18.793 21.478 1.00 86.00 215 GLU A O 1
ATOM 1639 N N . LEU A 1 216 ? -7.289 19.078 23.684 1.00 92.19 216 LEU A N 1
ATOM 1640 C CA . LEU A 1 216 ? -7.756 17.774 24.122 1.00 92.19 216 LEU A CA 1
ATOM 1641 C C . LEU A 1 216 ? -9.284 17.781 24.173 1.00 92.19 216 LEU A C 1
ATOM 1643 O O . LEU A 1 216 ? -9.884 18.644 24.816 1.00 92.19 216 LEU A O 1
ATOM 1647 N N . ARG A 1 217 ? -9.911 16.796 23.535 1.00 94.19 217 ARG A N 1
ATOM 1648 C CA . ARG A 1 217 ? -11.346 16.544 23.644 1.00 94.19 217 ARG A CA 1
ATOM 1649 C C . ARG A 1 217 ? -11.592 15.139 24.166 1.00 94.19 217 ARG A C 1
ATOM 1651 O O . ARG A 1 217 ? -10.858 14.210 23.844 1.00 94.19 217 ARG A O 1
ATOM 1658 N N . THR A 1 218 ? -12.659 14.991 24.937 1.00 93.81 218 THR A N 1
ATOM 1659 C CA . THR A 1 218 ? -13.079 13.696 25.460 1.00 93.81 218 THR A CA 1
ATOM 1660 C C . THR A 1 218 ? -14.300 13.206 24.691 1.00 93.81 218 THR A C 1
ATOM 1662 O O . THR A 1 218 ? -15.315 13.900 24.616 1.00 93.81 218 THR A O 1
ATOM 1665 N N . GLU A 1 219 ? -14.211 12.005 24.130 1.00 92.12 219 GLU A N 1
ATOM 1666 C CA . GLU A 1 219 ? -15.317 11.313 23.469 1.00 92.12 219 GLU A CA 1
ATOM 1667 C C . GLU A 1 219 ? -15.698 10.049 24.246 1.00 92.12 219 GLU A C 1
ATOM 1669 O O . GLU A 1 219 ? -14.912 9.516 25.028 1.00 92.12 219 GLU A O 1
ATOM 1674 N N . THR A 1 220 ? -16.927 9.566 24.055 1.00 91.56 220 THR A N 1
ATOM 1675 C CA . THR A 1 220 ? -17.388 8.319 24.678 1.00 91.56 220 THR A CA 1
ATOM 1676 C C . THR A 1 220 ? -17.845 7.334 23.619 1.00 91.56 220 THR A C 1
ATOM 1678 O O . THR A 1 220 ? -18.530 7.693 22.661 1.00 91.56 220 THR A O 1
ATOM 1681 N N . LEU A 1 221 ? -17.450 6.082 23.806 1.00 90.06 221 LEU A N 1
ATOM 1682 C CA . LEU A 1 221 ? -17.786 4.958 22.960 1.00 90.06 221 LEU A CA 1
ATOM 1683 C C . LEU A 1 221 ? -18.433 3.870 23.807 1.00 90.06 221 LEU A C 1
ATOM 1685 O O . LEU A 1 221 ? -17.838 3.363 24.753 1.00 90.06 221 LEU A O 1
ATOM 1689 N N . ASP A 1 222 ? -19.639 3.478 23.420 1.00 90.25 222 ASP A N 1
ATOM 1690 C CA . ASP A 1 222 ? -20.344 2.381 24.067 1.00 90.25 222 ASP A CA 1
ATOM 1691 C C . ASP A 1 222 ? -20.019 1.051 23.346 1.00 90.25 222 ASP A C 1
ATOM 1693 O O . ASP A 1 222 ? -20.243 0.911 22.139 1.00 90.25 222 ASP A O 1
ATOM 1697 N N . LEU A 1 223 ? -19.484 0.063 24.062 1.00 88.69 223 LEU A N 1
ATOM 1698 C CA . LEU A 1 223 ? -19.163 -1.274 23.551 1.00 88.69 223 LEU A CA 1
ATOM 1699 C C . LEU A 1 223 ? -19.980 -2.324 24.297 1.00 88.69 223 LEU A C 1
ATOM 1701 O O . LEU A 1 223 ? -20.015 -2.336 25.521 1.00 88.69 223 LEU A O 1
ATOM 1705 N N . ARG A 1 224 ? -20.649 -3.223 23.574 1.00 88.88 224 ARG A N 1
ATOM 1706 C CA . ARG A 1 224 ? -21.419 -4.298 24.205 1.00 88.88 224 ARG A CA 1
ATOM 1707 C C . ARG A 1 224 ? -20.493 -5.463 24.538 1.00 88.88 224 ARG A C 1
ATOM 1709 O O . ARG A 1 224 ? -19.917 -6.055 23.628 1.00 88.88 224 ARG A O 1
ATOM 1716 N N . VAL A 1 225 ? -20.381 -5.801 25.820 1.00 88.69 225 VAL A N 1
ATOM 1717 C CA . VAL A 1 225 ? -19.694 -7.023 26.260 1.00 88.69 225 VAL A CA 1
ATOM 1718 C C . VAL A 1 225 ? -20.555 -8.216 25.854 1.00 88.69 225 VAL A C 1
ATOM 1720 O O . VAL A 1 225 ? -21.752 -8.163 26.120 1.00 88.69 225 VAL A O 1
ATOM 1723 N N . PRO A 1 226 ? -20.026 -9.263 25.205 1.00 86.56 226 PRO A N 1
ATOM 1724 C CA . PRO A 1 226 ? -20.819 -10.432 24.828 1.00 86.56 226 PRO A CA 1
ATOM 1725 C C . PRO A 1 226 ? -21.550 -11.071 26.023 1.00 86.56 226 PRO A C 1
ATOM 1727 O O . PRO A 1 226 ? -21.040 -11.078 27.142 1.00 86.56 226 PRO A O 1
ATOM 1730 N N . ASP A 1 227 ? -22.756 -11.599 25.792 1.00 86.31 227 ASP A N 1
ATOM 1731 C CA . ASP A 1 227 ? -23.578 -12.228 26.846 1.00 86.31 227 ASP A CA 1
ATOM 1732 C C . ASP A 1 227 ? -22.968 -13.533 27.378 1.00 86.31 227 ASP A C 1
ATOM 1734 O O . ASP A 1 227 ? -23.258 -13.956 28.494 1.00 86.31 227 ASP A O 1
ATOM 1738 N N . ASP A 1 228 ? -22.115 -14.160 26.576 1.00 85.00 228 ASP A N 1
ATOM 1739 C CA . ASP A 1 228 ? -21.445 -15.428 26.837 1.00 85.00 228 ASP A CA 1
ATOM 1740 C C . ASP A 1 228 ? -20.020 -15.264 27.389 1.00 85.00 228 ASP A C 1
ATOM 1742 O O . ASP A 1 228 ? -19.355 -16.261 27.623 1.00 85.00 228 ASP A O 1
ATOM 1746 N N . ALA A 1 229 ? -19.555 -14.035 27.641 1.00 84.50 229 ALA A N 1
ATOM 1747 C CA . ALA A 1 229 ? -18.205 -13.762 28.151 1.00 84.50 229 ALA A CA 1
ATOM 1748 C C . ALA A 1 229 ? -18.082 -13.881 29.687 1.00 84.50 229 ALA A C 1
ATOM 1750 O O . ALA A 1 229 ? -17.117 -13.402 30.273 1.00 84.50 229 ALA A O 1
ATOM 1751 N N . ALA A 1 230 ? -19.076 -14.450 30.374 1.00 86.62 230 ALA A N 1
ATOM 1752 C CA . ALA A 1 230 ? -19.085 -14.527 31.834 1.00 86.62 230 ALA A CA 1
ATOM 1753 C C . ALA A 1 230 ? -17.920 -15.381 32.367 1.00 86.62 230 ALA A C 1
ATOM 1755 O O . ALA A 1 230 ? -17.830 -16.567 32.063 1.00 86.62 230 ALA A O 1
ATOM 1756 N N . GLY A 1 231 ? -17.084 -14.800 33.230 1.00 85.81 231 GLY A N 1
ATOM 1757 C CA . GLY A 1 231 ? -15.919 -15.471 33.812 1.00 85.81 231 GLY A CA 1
ATOM 1758 C C . GLY A 1 231 ? -14.670 -15.456 32.927 1.00 85.81 231 GLY A C 1
ATOM 1759 O O . GLY A 1 231 ? -13.704 -16.136 33.260 1.00 85.81 231 GLY A O 1
ATOM 1760 N N . GLU A 1 232 ? -14.680 -14.704 31.825 1.00 83.94 232 GLU A N 1
ATOM 1761 C CA . GLU A 1 232 ? -13.535 -14.547 30.926 1.00 83.94 232 GLU A CA 1
ATOM 1762 C C . GLU A 1 232 ? -12.842 -13.199 31.117 1.00 83.94 232 GLU A C 1
ATOM 1764 O O . GLU A 1 232 ? -13.478 -12.196 31.456 1.00 83.94 232 GLU A O 1
ATOM 1769 N N . ASP A 1 233 ? -11.546 -13.157 30.811 1.00 84.12 233 ASP A N 1
ATOM 1770 C CA . ASP A 1 233 ? -10.852 -11.901 30.569 1.00 84.12 233 ASP A CA 1
ATOM 1771 C C . ASP A 1 233 ? -11.030 -11.492 29.099 1.00 84.12 233 ASP A C 1
ATOM 1773 O O . ASP A 1 233 ? -10.885 -12.283 28.158 1.00 84.12 233 ASP A O 1
ATOM 1777 N N . ILE A 1 234 ? -11.366 -10.220 28.900 1.00 85.31 234 ILE A N 1
ATOM 1778 C CA . ILE A 1 234 ? -11.480 -9.597 27.584 1.00 85.31 234 ILE A CA 1
ATOM 1779 C C . ILE A 1 234 ? -10.423 -8.512 27.424 1.00 85.31 234 ILE A C 1
ATOM 1781 O O . ILE A 1 234 ? -10.038 -7.820 28.369 1.00 85.31 234 ILE A O 1
ATOM 1785 N N . GLU A 1 235 ? -9.988 -8.325 26.188 1.00 86.62 235 GLU A N 1
ATOM 1786 C CA . GLU A 1 235 ? -9.056 -7.282 25.796 1.00 86.62 235 GLU A CA 1
ATOM 1787 C C . GLU A 1 235 ? -9.731 -6.369 24.773 1.00 86.62 235 GLU A C 1
ATOM 1789 O O . GLU A 1 235 ? -10.210 -6.819 23.737 1.00 86.62 235 GLU A O 1
ATOM 1794 N N . ILE A 1 236 ? -9.794 -5.076 25.066 1.00 87.81 236 ILE A N 1
ATOM 1795 C CA . ILE A 1 236 ? -10.364 -4.063 24.184 1.00 87.81 236 ILE A CA 1
ATOM 1796 C C . ILE A 1 236 ? -9.219 -3.257 23.611 1.00 87.81 236 ILE A C 1
ATOM 1798 O O . ILE A 1 236 ? -8.536 -2.538 24.336 1.00 87.81 236 ILE A O 1
ATOM 1802 N N . ASN A 1 237 ? -9.047 -3.365 22.306 1.00 90.31 237 ASN A N 1
ATOM 1803 C CA . ASN A 1 237 ? -8.107 -2.590 21.529 1.00 90.31 237 ASN A CA 1
ATOM 1804 C C . ASN A 1 237 ? -8.844 -1.488 20.767 1.00 90.31 237 ASN A C 1
ATOM 1806 O O . ASN A 1 237 ? -9.911 -1.734 20.202 1.00 90.31 237 ASN A O 1
ATOM 1810 N N . ILE A 1 238 ? -8.300 -0.276 20.758 1.00 92.44 238 ILE A N 1
ATOM 1811 C CA . ILE A 1 238 ? -8.836 0.851 19.998 1.00 92.44 238 ILE A CA 1
ATOM 1812 C C . ILE A 1 238 ? -7.695 1.474 19.209 1.00 92.44 238 ILE A C 1
ATOM 1814 O O . ILE A 1 238 ? -6.724 1.957 19.791 1.00 92.44 238 ILE A O 1
ATOM 1818 N N . THR A 1 239 ? -7.844 1.476 17.888 1.00 93.06 239 THR A N 1
ATOM 1819 C CA . THR A 1 239 ? -6.829 1.963 16.953 1.00 93.06 239 THR A CA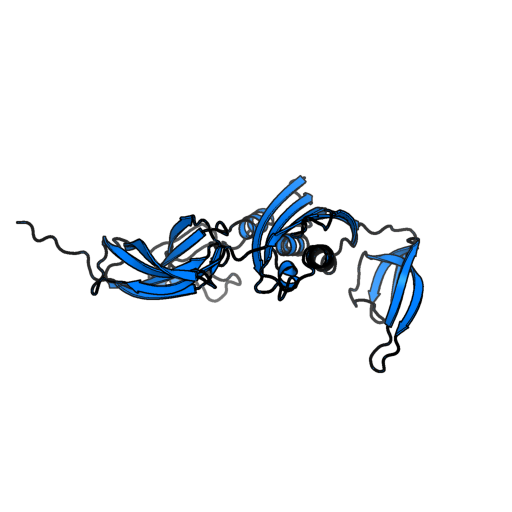 1
ATOM 1820 C C . THR A 1 239 ? -7.464 2.648 15.741 1.00 93.06 239 THR A C 1
ATOM 1822 O O . THR A 1 239 ? -8.684 2.618 15.542 1.00 93.06 239 THR A O 1
ATOM 1825 N N . GLY A 1 240 ? -6.651 3.301 14.917 1.00 92.19 240 GLY A N 1
ATOM 1826 C CA . GLY A 1 240 ? -7.089 3.861 13.642 1.00 92.19 240 GLY A CA 1
ATOM 1827 C C . GLY A 1 240 ? -7.331 2.787 12.582 1.00 92.19 240 GLY A C 1
ATOM 1828 O O . GLY A 1 240 ? -6.595 1.810 12.476 1.00 92.19 240 GLY A O 1
ATOM 1829 N N . GLY A 1 241 ? -8.339 2.983 11.732 1.00 91.25 241 GLY A N 1
ATOM 1830 C CA . GLY A 1 241 ? -8.695 2.031 10.676 1.00 91.25 241 GLY A CA 1
ATOM 1831 C C . GLY A 1 241 ? -7.603 1.818 9.623 1.00 91.25 241 GLY A C 1
ATOM 1832 O O . GLY A 1 241 ? -7.561 0.761 9.003 1.00 91.25 241 GLY A O 1
ATOM 1833 N N . ALA A 1 242 ? -6.694 2.782 9.449 1.00 87.38 242 ALA A N 1
ATOM 1834 C CA . ALA A 1 242 ? -5.512 2.616 8.603 1.00 87.38 242 ALA A CA 1
ATOM 1835 C C . ALA A 1 242 ? -4.496 1.604 9.172 1.00 87.38 242 ALA A C 1
ATOM 1837 O O . ALA A 1 242 ? -3.757 0.992 8.404 1.00 87.38 242 ALA A O 1
ATOM 1838 N N . TYR A 1 243 ? -4.472 1.417 10.496 1.00 84.81 243 TYR A N 1
ATOM 1839 C CA . TYR A 1 243 ? -3.518 0.557 11.204 1.00 84.81 243 TYR A CA 1
ATOM 1840 C C . TYR A 1 243 ? -4.123 -0.794 11.610 1.00 84.81 243 TYR A C 1
ATOM 1842 O O . TYR A 1 243 ? -3.396 -1.776 11.754 1.00 84.81 243 TYR A O 1
ATOM 1850 N N . GLU A 1 244 ? -5.450 -0.873 11.751 1.00 88.19 244 GLU A N 1
ATOM 1851 C CA . GLU A 1 244 ? -6.132 -2.122 12.086 1.00 88.19 244 GLU A CA 1
ATOM 1852 C C . GLU A 1 244 ? -6.046 -3.140 10.940 1.00 88.19 244 GLU A C 1
ATOM 1854 O O . GLU A 1 244 ? -6.427 -2.876 9.795 1.00 88.19 244 GLU A O 1
ATOM 1859 N N . GLN A 1 245 ? -5.650 -4.366 11.278 1.00 81.50 245 GLN A N 1
ATOM 1860 C CA . GLN A 1 245 ? -5.594 -5.476 10.333 1.00 81.50 245 GLN A CA 1
ATOM 1861 C C . GLN A 1 245 ? -6.892 -6.304 10.375 1.00 81.50 245 GLN A C 1
ATOM 1863 O O . GLN A 1 245 ? -7.217 -6.929 11.395 1.00 81.50 245 GLN A O 1
ATOM 1868 N N . PRO A 1 246 ? -7.672 -6.365 9.276 1.00 83.62 246 PRO A N 1
ATOM 1869 C CA . PRO A 1 246 ? -8.820 -7.257 9.207 1.00 83.62 246 PRO A CA 1
ATOM 1870 C C . PRO A 1 246 ? -8.400 -8.719 9.301 1.00 83.62 246 PRO A C 1
ATOM 1872 O O . PRO A 1 246 ? -7.264 -9.087 9.005 1.00 83.62 246 PRO A O 1
ATOM 1875 N N . TYR A 1 247 ? -9.358 -9.579 9.641 1.00 80.00 247 TYR A N 1
ATOM 1876 C CA . TYR A 1 247 ? -9.115 -11.010 9.550 1.00 80.00 247 TYR A CA 1
ATOM 1877 C C . TYR A 1 247 ? -8.874 -11.422 8.089 1.00 80.00 247 TYR A C 1
ATOM 1879 O O . TYR A 1 247 ? -9.732 -11.239 7.216 1.00 80.00 247 TYR A O 1
ATOM 1887 N N . ARG A 1 248 ? -7.705 -12.018 7.856 1.00 79.38 248 ARG A N 1
ATOM 1888 C CA . ARG A 1 248 ? -7.287 -12.623 6.596 1.00 79.38 248 ARG A CA 1
ATOM 1889 C C . ARG A 1 248 ? -7.139 -14.136 6.798 1.00 79.38 248 ARG A C 1
ATOM 1891 O O . ARG A 1 248 ? -6.199 -14.551 7.476 1.00 79.38 248 ARG A O 1
ATOM 1898 N N . PRO A 1 249 ? -8.070 -14.965 6.295 1.00 77.94 249 PRO A N 1
ATOM 1899 C CA . PRO A 1 249 ? -7.873 -16.411 6.270 1.00 77.94 249 PRO A CA 1
ATOM 1900 C C . PRO A 1 249 ? -6.679 -16.770 5.379 1.00 77.94 249 PRO A C 1
ATOM 1902 O O . PRO A 1 249 ? -6.279 -15.979 4.526 1.00 77.94 249 PRO A O 1
ATOM 1905 N N . MET A 1 250 ? -6.129 -17.972 5.550 1.00 82.44 250 MET A N 1
ATOM 1906 C CA . MET A 1 250 ? -5.119 -18.481 4.623 1.00 82.44 250 MET A CA 1
ATOM 1907 C C . MET A 1 250 ? -5.728 -18.553 3.209 1.00 82.44 250 MET A C 1
ATOM 1909 O O . MET A 1 250 ? -6.838 -19.071 3.079 1.00 82.44 250 MET A O 1
ATOM 1913 N N . PRO A 1 251 ? -5.080 -17.978 2.183 1.00 89.25 251 PRO A N 1
ATOM 1914 C CA . PRO A 1 251 ? -5.619 -17.991 0.829 1.00 89.25 251 PRO A CA 1
ATOM 1915 C C . PRO A 1 251 ? -5.453 -19.372 0.185 1.00 89.25 251 PRO A C 1
ATOM 1917 O O . PRO A 1 251 ? -4.392 -19.980 0.308 1.00 89.25 251 PRO A O 1
ATOM 1920 N N . ASP A 1 252 ? -6.480 -19.828 -0.535 1.00 90.44 252 ASP A N 1
ATOM 1921 C CA . ASP A 1 252 ? -6.461 -21.081 -1.309 1.00 90.44 252 ASP A CA 1
ATOM 1922 C C . ASP A 1 252 ? -6.292 -20.830 -2.822 1.00 90.44 252 ASP A C 1
ATOM 1924 O O . ASP A 1 252 ? -6.157 -21.762 -3.618 1.00 90.44 252 ASP A O 1
ATOM 1928 N N . SER A 1 253 ? -6.305 -19.564 -3.238 1.00 94.06 253 SER A N 1
ATOM 1929 C CA . SER A 1 253 ? -6.124 -19.129 -4.619 1.00 94.06 253 SER A CA 1
ATOM 1930 C C . SER A 1 253 ? -5.521 -17.724 -4.683 1.00 94.06 253 SER A C 1
ATOM 1932 O O . SER A 1 253 ? -5.577 -16.970 -3.706 1.00 94.06 253 SER A O 1
ATOM 1934 N N . LEU A 1 254 ? -5.008 -17.326 -5.856 1.00 95.12 254 LEU A N 1
ATOM 1935 C CA . LEU A 1 254 ? -4.585 -15.941 -6.093 1.00 95.12 254 LEU A CA 1
ATOM 1936 C C . LEU A 1 254 ? -5.743 -14.960 -5.852 1.00 95.12 254 LEU A C 1
ATOM 1938 O O . LEU A 1 254 ? -5.534 -13.859 -5.345 1.00 95.12 254 LEU A O 1
ATOM 1942 N N . ASP A 1 255 ? -6.980 -15.371 -6.148 1.00 93.12 255 ASP A N 1
ATOM 1943 C CA . ASP A 1 255 ? -8.139 -14.522 -5.909 1.00 93.12 255 ASP A CA 1
ATOM 1944 C C . ASP A 1 255 ? -8.358 -14.241 -4.420 1.00 93.12 255 ASP A C 1
ATOM 1946 O O . ASP A 1 255 ? -8.615 -13.089 -4.062 1.00 93.12 255 ASP A O 1
ATOM 1950 N N . ASP A 1 256 ? -8.203 -15.261 -3.572 1.00 92.75 256 ASP A N 1
ATOM 1951 C CA . ASP A 1 256 ? -8.294 -15.128 -2.115 1.00 92.75 256 ASP A CA 1
ATOM 1952 C C . ASP A 1 256 ? -7.135 -14.299 -1.559 1.00 92.75 256 ASP A C 1
ATOM 1954 O O . ASP A 1 256 ? -7.336 -13.470 -0.669 1.00 92.75 256 ASP A O 1
ATOM 1958 N N . LEU A 1 257 ? -5.926 -14.478 -2.106 1.00 94.00 257 LEU A N 1
ATOM 1959 C CA . LEU A 1 257 ? -4.747 -13.699 -1.731 1.00 94.00 257 LEU A CA 1
ATOM 1960 C C . LEU A 1 257 ? -4.965 -12.207 -2.010 1.00 94.00 257 LEU A C 1
ATOM 1962 O O . LEU A 1 257 ? -4.793 -11.384 -1.110 1.00 94.00 257 LEU A O 1
ATOM 1966 N N . ILE A 1 258 ? -5.414 -11.856 -3.218 1.00 93.94 258 ILE A N 1
ATOM 1967 C CA . ILE A 1 258 ? -5.722 -10.467 -3.581 1.00 93.94 258 ILE A CA 1
ATOM 1968 C C . ILE A 1 258 ? -6.876 -9.935 -2.721 1.00 93.94 258 ILE A C 1
ATOM 1970 O O . ILE A 1 258 ? -6.773 -8.840 -2.170 1.00 93.94 258 ILE A O 1
ATOM 1974 N N . ALA A 1 259 ? -7.949 -10.711 -2.535 1.00 92.00 259 ALA A N 1
ATOM 1975 C CA . ALA A 1 259 ? -9.080 -10.300 -1.702 1.00 92.00 259 ALA A CA 1
ATOM 1976 C C . ALA A 1 259 ? -8.658 -10.031 -0.245 1.00 92.00 259 ALA A C 1
ATOM 1978 O O . ALA A 1 259 ? -9.166 -9.110 0.395 1.00 92.00 259 ALA A O 1
ATOM 1979 N N . ASN A 1 260 ? -7.705 -10.796 0.290 1.00 91.56 260 ASN A N 1
ATOM 1980 C CA . ASN A 1 260 ? -7.140 -10.565 1.617 1.00 91.56 260 ASN A CA 1
ATOM 1981 C C . ASN A 1 260 ? -6.353 -9.250 1.710 1.00 91.56 260 ASN A C 1
ATOM 1983 O O . ASN A 1 260 ? -6.424 -8.584 2.746 1.00 91.56 260 ASN A O 1
ATOM 1987 N N . ILE A 1 261 ? -5.626 -8.868 0.656 1.00 91.62 261 ILE A N 1
ATOM 1988 C CA . ILE A 1 261 ? -4.899 -7.590 0.580 1.00 91.62 261 ILE A CA 1
ATOM 1989 C C . ILE A 1 261 ? -5.878 -6.410 0.447 1.00 91.62 261 ILE A C 1
ATOM 1991 O O . ILE A 1 261 ? -5.707 -5.379 1.104 1.00 91.62 261 ILE A O 1
ATOM 1995 N N . GLU A 1 262 ? -6.937 -6.571 -0.351 1.00 90.94 262 GLU A N 1
ATOM 1996 C CA . GLU A 1 262 ? -7.990 -5.563 -0.541 1.00 90.94 262 GLU A CA 1
ATOM 1997 C C . GLU A 1 262 ? -8.771 -5.280 0.755 1.00 90.94 262 GLU A C 1
ATOM 1999 O O . GLU A 1 262 ? -9.200 -4.147 0.987 1.00 90.94 262 GLU A O 1
ATOM 2004 N N . ARG A 1 263 ? -8.920 -6.278 1.640 1.00 90.25 263 ARG A N 1
ATOM 2005 C CA . ARG A 1 263 ? -9.567 -6.106 2.950 1.00 90.25 263 ARG A CA 1
ATOM 2006 C C . ARG A 1 263 ? -8.791 -5.122 3.825 1.00 90.25 263 ARG A C 1
ATOM 2008 O O . ARG A 1 263 ? -7.723 -5.444 4.359 1.00 90.25 263 ARG A O 1
ATOM 2015 N N . THR A 1 264 ? -9.410 -3.967 4.060 1.00 90.69 264 THR A N 1
ATOM 2016 C CA . THR A 1 264 ? -9.004 -2.944 5.036 1.00 90.69 264 THR A CA 1
ATOM 2017 C C . THR A 1 264 ? -10.205 -2.275 5.679 1.00 90.69 264 THR A C 1
ATOM 2019 O O . THR A 1 264 ? -11.328 -2.369 5.182 1.00 90.69 264 THR A O 1
ATOM 2022 N N . TYR A 1 265 ? -9.953 -1.547 6.763 1.00 92.25 265 TYR A N 1
ATOM 2023 C CA . TYR A 1 265 ? -10.903 -0.574 7.280 1.00 92.25 265 TYR A CA 1
ATOM 2024 C C . TYR A 1 265 ? -10.707 0.784 6.590 1.00 92.25 265 TYR A C 1
ATOM 2026 O O . TYR A 1 265 ? -9.640 1.048 6.029 1.00 92.25 265 TYR A O 1
ATOM 2034 N N . PRO A 1 266 ? -11.731 1.654 6.574 1.00 92.94 266 PRO A N 1
ATOM 2035 C CA . PRO A 1 266 ? -11.574 3.011 6.066 1.00 92.94 266 PRO A CA 1
ATOM 2036 C C . PRO A 1 266 ? -10.478 3.755 6.840 1.00 92.94 266 PRO A C 1
ATOM 2038 O O . PRO A 1 266 ? -10.495 3.755 8.069 1.00 92.94 266 PRO A O 1
ATOM 2041 N N . ALA A 1 267 ? -9.562 4.431 6.141 1.00 91.94 267 ALA A N 1
ATOM 2042 C CA . ALA A 1 267 ? -8.458 5.156 6.781 1.00 91.94 267 ALA A CA 1
ATOM 2043 C C . ALA A 1 267 ? -8.958 6.205 7.796 1.00 91.94 267 ALA A C 1
ATOM 2045 O O . ALA A 1 267 ? -8.439 6.317 8.904 1.00 91.94 267 ALA A O 1
ATOM 2046 N N . ARG A 1 268 ? -10.042 6.913 7.451 1.00 94.44 268 ARG A N 1
ATOM 2047 C CA . ARG A 1 268 ? -10.762 7.846 8.333 1.00 94.44 268 ARG A CA 1
ATOM 2048 C C . ARG A 1 268 ? -11.834 7.127 9.151 1.00 94.44 268 ARG A C 1
ATOM 2050 O O . ARG A 1 268 ? -13.035 7.384 9.031 1.00 94.44 268 ARG A O 1
ATOM 2057 N N . SER A 1 269 ? -11.394 6.164 9.944 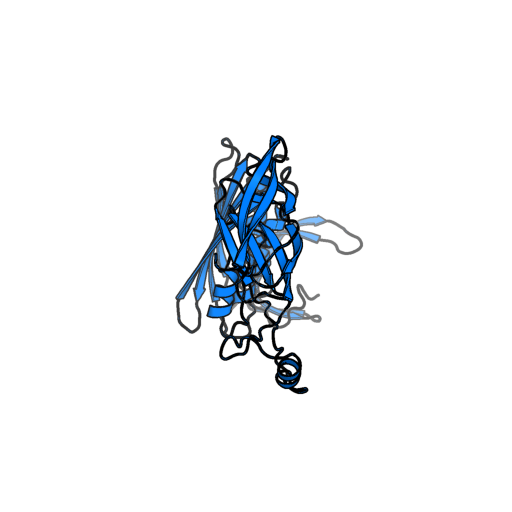1.00 95.19 269 SER A N 1
ATOM 2058 C CA . SER A 1 269 ? -12.226 5.527 10.954 1.00 95.19 269 SER A CA 1
ATOM 2059 C C . SER A 1 269 ? -11.402 5.171 12.181 1.00 95.19 269 SER A C 1
ATOM 2061 O O . SER A 1 269 ? -10.181 5.050 12.115 1.00 95.19 269 SER A O 1
ATOM 2063 N N . MET A 1 270 ? -12.086 4.994 13.300 1.00 94.81 270 MET A N 1
ATOM 2064 C CA . MET A 1 270 ? -11.559 4.358 14.496 1.00 94.81 270 MET A CA 1
ATOM 2065 C C . MET A 1 270 ? -12.153 2.956 14.582 1.00 94.81 270 MET A C 1
ATOM 2067 O O . MET A 1 270 ? -13.357 2.776 14.371 1.00 94.81 270 MET A O 1
ATOM 2071 N N . VAL A 1 271 ? -11.327 1.965 14.891 1.00 93.75 271 VAL A N 1
ATOM 2072 C CA . VAL A 1 271 ? -11.758 0.582 15.065 1.00 93.75 271 VAL A CA 1
ATOM 2073 C C . VAL A 1 271 ? -11.557 0.197 16.517 1.00 93.75 271 VAL A C 1
ATOM 2075 O O . VAL A 1 271 ? -10.449 0.251 17.038 1.00 93.75 271 VAL A O 1
ATOM 2078 N N . ALA A 1 272 ? -12.655 -0.174 17.167 1.00 92.62 272 ALA A N 1
ATOM 2079 C CA . ALA A 1 272 ? -12.640 -0.771 18.489 1.00 92.62 272 ALA A CA 1
ATOM 2080 C C . ALA A 1 272 ? -12.870 -2.275 18.351 1.00 92.62 272 ALA A C 1
ATOM 2082 O O . ALA A 1 272 ? -13.907 -2.711 17.837 1.00 92.62 272 ALA A O 1
ATOM 2083 N N . THR A 1 273 ? -11.908 -3.055 18.816 1.00 88.38 273 THR A N 1
ATOM 2084 C CA . THR A 1 273 ? -11.878 -4.507 18.723 1.00 88.38 273 THR A CA 1
ATOM 2085 C C . THR A 1 273 ? -11.867 -5.099 20.125 1.00 88.38 273 THR A C 1
ATOM 2087 O O . THR A 1 273 ? -10.947 -4.863 20.897 1.00 88.38 273 THR A O 1
ATOM 2090 N N . LEU A 1 274 ? -12.886 -5.887 20.455 1.00 87.12 274 LEU A N 1
ATOM 2091 C CA . LEU A 1 274 ? -12.937 -6.697 21.666 1.00 87.12 274 LEU A CA 1
ATOM 2092 C C . LEU A 1 274 ? -12.470 -8.106 21.318 1.00 87.12 274 LEU A C 1
ATOM 2094 O O . LEU A 1 274 ? -13.132 -8.810 20.556 1.00 87.12 274 LEU A O 1
ATOM 2098 N N . TYR A 1 275 ? -11.341 -8.495 21.888 1.00 82.25 275 TYR A N 1
ATOM 2099 C CA . TYR A 1 275 ? -10.777 -9.831 21.856 1.00 82.25 275 TYR A CA 1
ATOM 2100 C C . TYR A 1 275 ? -11.200 -10.595 23.111 1.00 82.25 275 TYR A C 1
ATOM 2102 O O . TYR A 1 275 ? -11.058 -10.094 24.226 1.00 82.25 275 TYR A O 1
ATOM 2110 N N . ARG A 1 276 ? -11.684 -11.823 22.934 1.00 78.31 276 ARG A N 1
ATOM 2111 C CA . ARG A 1 276 ? -11.857 -12.783 24.032 1.00 78.31 276 ARG A CA 1
ATOM 2112 C C . ARG A 1 276 ? -10.603 -13.636 24.172 1.00 78.31 276 ARG A C 1
ATOM 2114 O O . ARG A 1 276 ? -9.935 -13.916 23.173 1.00 78.31 276 ARG A O 1
ATOM 2121 N N . GLU A 1 277 ? -10.266 -14.013 25.399 1.00 62.81 277 GLU A N 1
ATOM 2122 C CA . GLU A 1 277 ? -9.128 -14.896 25.659 1.00 62.81 277 GLU A CA 1
ATOM 2123 C C . GLU A 1 277 ? -9.412 -16.343 25.221 1.00 62.81 277 GLU A C 1
ATOM 2125 O O . GLU A 1 277 ? -8.496 -17.013 24.747 1.00 62.81 277 GLU A O 1
ATOM 2130 N N . GLN A 1 278 ? -10.677 -16.792 25.276 1.00 53.41 278 GLN A N 1
ATOM 2131 C CA . GLN A 1 278 ? -11.056 -18.148 24.870 1.00 53.41 278 GLN A CA 1
ATOM 2132 C C . GLN A 1 278 ? -11.105 -18.329 23.342 1.00 53.41 278 GLN A C 1
ATOM 2134 O O . GLN A 1 278 ? -11.589 -17.486 22.577 1.00 53.41 278 GLN A O 1
ATOM 2139 N N . GLU A 1 279 ? -10.517 -19.444 22.917 1.00 52.97 279 GLU A N 1
ATOM 2140 C CA . GLU A 1 279 ? -10.013 -19.728 21.577 1.00 52.97 279 GLU A CA 1
ATOM 2141 C C . GLU A 1 279 ? -11.093 -20.253 20.611 1.00 52.97 279 GLU A C 1
ATOM 2143 O O . GLU A 1 279 ? -11.983 -21.019 20.971 1.00 52.97 279 GLU A O 1
ATOM 2148 N N . GLY A 1 280 ? -10.974 -19.911 19.330 1.00 50.97 280 GLY A N 1
ATOM 2149 C CA . GLY A 1 280 ? -11.637 -20.577 18.209 1.00 50.97 280 GLY A CA 1
ATOM 2150 C C . GLY A 1 280 ? -10.601 -21.116 17.221 1.00 50.97 280 GLY A C 1
ATOM 2151 O O . GLY A 1 280 ? -9.563 -20.498 16.994 1.00 50.97 280 GLY A O 1
ATOM 2152 N N . LEU A 1 281 ? -10.859 -22.269 16.602 1.00 43.31 281 LEU A N 1
ATOM 2153 C CA . LEU A 1 281 ? -9.973 -22.855 15.589 1.00 43.31 281 LEU A CA 1
ATOM 2154 C C . LEU A 1 281 ? -10.503 -22.525 14.193 1.00 43.31 281 LEU A C 1
ATOM 2156 O O . LEU A 1 281 ? -11.626 -22.903 13.843 1.00 43.31 281 LEU A O 1
ATOM 2160 N N . SER A 1 282 ? -9.692 -21.864 13.365 1.00 45.78 282 SER A N 1
ATOM 2161 C CA . SER A 1 282 ? -9.983 -21.767 11.934 1.00 45.78 282 SER A CA 1
ATOM 2162 C C . SER A 1 282 ? -9.434 -23.008 11.237 1.00 45.78 282 SER A C 1
ATOM 2164 O O . SER A 1 282 ? -8.228 -23.261 11.246 1.00 45.78 282 SER A O 1
ATOM 2166 N N . THR A 1 283 ? -10.322 -23.815 10.658 1.00 52.12 283 THR A N 1
ATOM 2167 C CA . THR A 1 283 ? -9.942 -24.964 9.827 1.00 52.12 283 THR A CA 1
ATOM 2168 C C . THR A 1 283 ? -10.248 -24.668 8.363 1.00 52.12 283 THR A C 1
ATOM 2170 O O . THR A 1 283 ? -11.075 -23.810 8.057 1.00 52.12 283 THR A O 1
ATOM 2173 N N . LYS A 1 284 ? -9.667 -25.451 7.446 1.00 44.22 284 LYS A N 1
ATOM 2174 C CA . LYS A 1 284 ? -9.948 -25.373 6.000 1.00 44.22 284 LYS A CA 1
ATOM 2175 C C . LYS A 1 284 ? -11.432 -25.507 5.598 1.00 44.22 284 LYS A C 1
ATOM 2177 O O . LYS A 1 284 ? -11.756 -25.319 4.436 1.00 44.22 284 LYS A O 1
ATOM 2182 N N . HIS A 1 285 ? -12.332 -25.882 6.513 1.00 39.75 285 HIS A N 1
ATOM 2183 C CA . HIS A 1 285 ? -13.763 -26.063 6.229 1.00 39.75 285 HIS A CA 1
ATOM 2184 C C . HIS A 1 285 ? -14.673 -25.104 7.012 1.00 39.75 285 HIS A C 1
ATOM 2186 O O . HIS A 1 285 ? -15.881 -25.325 7.074 1.00 39.75 285 HIS A O 1
ATOM 2192 N N . GLY A 1 286 ? -14.115 -24.050 7.611 1.00 42.34 286 GLY A N 1
ATOM 2193 C CA . GLY A 1 286 ? -14.879 -23.051 8.353 1.00 42.34 286 GLY A CA 1
ATOM 2194 C C . GLY A 1 286 ? -14.546 -22.992 9.842 1.00 42.34 286 GLY A C 1
ATOM 2195 O O . GLY A 1 286 ? -13.657 -23.683 10.350 1.00 42.34 286 GLY A O 1
ATOM 2196 N N . LEU A 1 287 ? -15.257 -22.088 10.515 1.00 43.84 287 LEU A N 1
ATOM 2197 C CA . LEU A 1 287 ? -15.017 -21.663 11.890 1.00 43.84 287 LEU A CA 1
ATOM 2198 C C . LEU A 1 287 ? -15.636 -22.657 12.886 1.00 43.84 287 LEU A C 1
ATOM 2200 O O . LEU A 1 287 ? -16.852 -22.854 12.875 1.00 43.84 287 LEU A O 1
ATOM 2204 N N . LEU A 1 288 ? -14.814 -23.250 13.756 1.00 47.06 288 LEU A N 1
ATOM 2205 C CA . LEU A 1 288 ? -15.270 -24.059 14.890 1.00 47.06 288 LEU A CA 1
ATOM 2206 C C . LEU A 1 288 ? -15.185 -23.216 16.170 1.00 47.06 288 LEU A C 1
ATOM 2208 O O . LEU A 1 288 ? -14.127 -22.665 16.477 1.00 47.06 288 LEU A O 1
ATOM 2212 N N . ARG A 1 289 ? -16.315 -23.088 16.877 1.00 43.16 289 ARG A N 1
ATOM 2213 C CA . ARG A 1 289 ? -16.458 -22.330 18.135 1.00 43.16 289 ARG A CA 1
ATOM 2214 C C . ARG A 1 289 ? -16.331 -23.260 19.343 1.00 43.16 289 ARG A C 1
ATOM 2216 O O . ARG A 1 289 ? -16.624 -24.446 19.206 1.00 43.16 289 ARG A O 1
ATOM 2223 N N . ASP A 1 290 ? -15.941 -22.699 20.486 1.00 48.53 290 ASP A N 1
ATOM 2224 C CA . ASP A 1 290 ? -16.020 -23.317 21.820 1.00 48.53 290 ASP A CA 1
ATOM 2225 C C . ASP A 1 290 ? -15.370 -24.707 21.920 1.00 48.53 290 ASP A C 1
ATOM 2227 O O . ASP A 1 290 ? -15.934 -25.648 22.484 1.00 48.53 290 ASP A O 1
ATOM 2231 N N . LEU A 1 291 ? -14.182 -24.870 21.331 1.00 51.59 291 LEU A N 1
ATOM 2232 C CA . LEU A 1 291 ? -13.429 -26.114 21.458 1.00 51.59 291 LEU A CA 1
ATOM 2233 C C . LEU A 1 291 ? -12.633 -26.093 22.772 1.00 51.59 291 LEU A C 1
ATOM 2235 O O . LEU A 1 291 ? -11.840 -25.177 22.964 1.00 51.59 291 LEU A O 1
ATOM 2239 N N . PRO A 1 292 ? -12.784 -27.100 23.655 1.00 51.12 292 PRO A N 1
ATOM 2240 C CA . PRO A 1 292 ? -11.932 -27.233 24.834 1.00 51.12 292 PRO A CA 1
ATOM 2241 C C . PRO A 1 292 ? -10.449 -27.338 24.446 1.00 51.12 292 PRO A C 1
ATOM 2243 O O . PRO A 1 292 ? -10.136 -27.963 23.428 1.00 51.12 292 PRO A O 1
ATOM 2246 N N . ASP A 1 293 ? -9.538 -26.837 25.288 1.00 51.81 293 ASP A N 1
ATOM 2247 C CA . ASP A 1 293 ? -8.079 -26.869 25.057 1.00 51.81 293 ASP A CA 1
ATOM 2248 C C . ASP A 1 293 ? -7.560 -28.264 24.672 1.00 51.81 293 ASP A C 1
ATOM 2250 O O . ASP A 1 293 ? -6.744 -28.419 23.764 1.00 51.81 293 ASP A O 1
ATOM 2254 N N . SER A 1 294 ? -8.110 -29.312 25.291 1.00 47.47 294 SER A N 1
ATOM 2255 C CA . SER A 1 294 ? -7.767 -30.709 24.998 1.00 47.47 294 SER A CA 1
ATOM 2256 C C . SER A 1 294 ? -8.160 -31.154 23.584 1.00 47.47 294 SER A C 1
ATOM 2258 O O . SER A 1 294 ? -7.489 -31.991 22.977 1.00 47.47 294 SER A O 1
ATOM 2260 N N . VAL A 1 295 ? -9.232 -30.586 23.026 1.00 54.88 295 VAL A N 1
ATOM 2261 C CA . VAL A 1 295 ? -9.670 -30.848 21.652 1.00 54.88 295 VAL A CA 1
ATOM 2262 C C . VAL A 1 295 ? -8.827 -30.039 20.670 1.00 54.88 295 VAL A C 1
ATOM 2264 O O . VAL A 1 295 ? -8.455 -30.576 19.629 1.00 54.88 295 VAL A O 1
ATOM 2267 N N . LEU A 1 296 ? -8.448 -28.805 21.011 1.00 52.56 296 LEU A N 1
ATOM 2268 C CA . LEU A 1 296 ? -7.535 -27.978 20.213 1.00 52.56 296 LEU A CA 1
ATOM 2269 C C . LEU A 1 296 ? -6.147 -28.615 20.089 1.00 52.56 296 LEU A C 1
ATOM 2271 O O . LEU A 1 296 ? -5.621 -28.720 18.979 1.00 52.56 296 LEU A O 1
ATOM 2275 N N . GLU A 1 297 ? -5.593 -29.142 21.181 1.00 51.75 297 GLU A N 1
ATOM 2276 C CA . GLU A 1 297 ? -4.349 -29.921 21.152 1.00 51.75 297 GLU A CA 1
ATOM 2277 C C . GLU A 1 297 ? -4.487 -31.191 20.297 1.00 51.75 297 GLU A C 1
ATOM 2279 O O . GLU A 1 297 ? -3.595 -31.507 19.512 1.00 51.75 297 GLU A O 1
ATOM 2284 N N . SER A 1 298 ? -5.634 -31.880 20.353 1.00 57.41 298 SER A N 1
ATOM 2285 C CA . SER A 1 298 ? -5.885 -33.076 19.529 1.00 57.41 298 SER A CA 1
ATOM 2286 C C . SER A 1 298 ? -6.101 -32.778 18.034 1.00 57.41 298 SER A C 1
ATOM 2288 O O . SER A 1 298 ? -5.765 -33.596 17.174 1.00 57.41 298 SER A O 1
ATOM 2290 N N . LEU A 1 299 ? -6.642 -31.597 17.710 1.00 51.34 299 LEU A N 1
ATOM 2291 C CA . LEU A 1 299 ? -6.862 -31.094 16.347 1.00 51.34 299 LEU A CA 1
ATOM 2292 C C . LEU A 1 299 ? -5.618 -30.428 15.752 1.00 51.34 299 LEU A C 1
ATOM 2294 O O . LEU A 1 299 ? -5.612 -30.103 14.560 1.00 51.34 299 LEU A O 1
ATOM 2298 N N . THR A 1 300 ? -4.558 -30.318 16.550 1.00 49.31 300 THR A N 1
ATOM 2299 C CA . THR A 1 300 ? -3.195 -30.001 16.129 1.00 49.31 300 THR A CA 1
ATOM 2300 C C . THR A 1 300 ? -2.382 -31.307 16.068 1.00 49.31 300 THR A C 1
ATOM 2302 O O . THR A 1 300 ? -1.466 -31.499 16.866 1.00 49.31 300 THR A O 1
ATOM 2305 N N . PRO A 1 301 ? -2.710 -32.282 15.189 1.00 46.72 301 PRO A N 1
ATOM 2306 C CA . PRO A 1 301 ? -2.009 -33.556 15.187 1.00 46.72 301 PRO A CA 1
ATOM 2307 C C . PRO A 1 301 ? -0.534 -33.326 14.857 1.00 46.72 301 PRO A C 1
ATOM 2309 O O . PRO A 1 301 ? -0.199 -32.757 13.811 1.00 46.72 301 PRO A O 1
ATOM 2312 N N . ALA A 1 302 ? 0.347 -33.811 15.732 1.00 45.28 302 ALA A N 1
ATOM 2313 C CA . ALA A 1 302 ? 1.765 -33.935 15.436 1.00 45.28 302 ALA A CA 1
ATOM 2314 C C . ALA A 1 302 ? 1.917 -34.718 14.117 1.00 45.28 302 ALA A C 1
ATOM 2316 O O . ALA A 1 302 ? 1.548 -35.889 14.039 1.00 45.28 302 ALA A O 1
ATOM 2317 N N . GLY A 1 303 ? 2.400 -34.051 13.063 1.00 43.62 303 GLY A N 1
ATOM 2318 C CA . GLY A 1 303 ? 2.615 -34.661 11.745 1.00 43.62 303 GLY A CA 1
ATOM 2319 C C . GLY A 1 303 ? 1.821 -34.077 10.569 1.00 43.62 303 GLY A C 1
ATOM 2320 O O . GLY A 1 303 ? 1.944 -34.604 9.466 1.00 43.62 303 GLY A O 1
ATOM 2321 N N . ARG A 1 304 ? 1.042 -32.996 10.737 1.00 44.06 304 ARG A N 1
ATOM 2322 C CA . ARG A 1 304 ? 0.590 -32.175 9.592 1.00 44.06 304 ARG A CA 1
ATOM 2323 C C . ARG A 1 304 ? 1.572 -31.036 9.319 1.00 44.06 304 ARG A C 1
ATOM 2325 O O . ARG A 1 304 ? 2.018 -30.369 10.242 1.00 44.06 304 ARG A O 1
ATOM 2332 N N . SER A 1 305 ? 1.871 -30.795 8.044 1.00 42.22 305 SER A N 1
ATOM 2333 C CA . SER A 1 305 ? 2.700 -29.669 7.587 1.00 42.22 305 SER A CA 1
ATOM 2334 C C . SER A 1 305 ? 1.941 -28.338 7.510 1.00 42.22 305 SER A C 1
ATOM 2336 O O . SER A 1 305 ? 2.549 -27.311 7.226 1.00 42.22 305 SER A O 1
ATOM 2338 N N . THR A 1 306 ? 0.623 -28.341 7.739 1.00 42.97 306 THR A N 1
A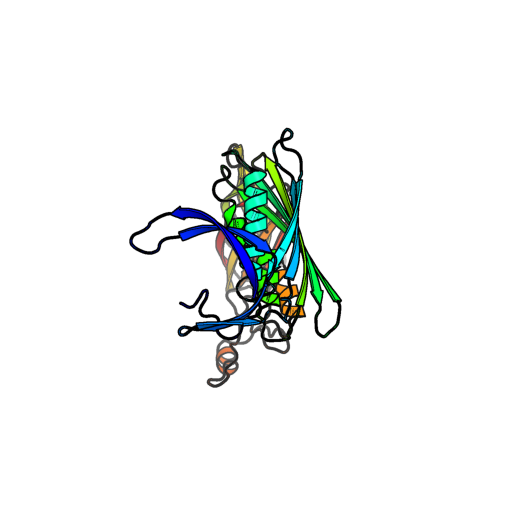TOM 2339 C CA . THR A 1 306 ? -0.225 -27.144 7.653 1.00 42.97 306 THR A CA 1
ATOM 2340 C C . THR A 1 306 ? -0.511 -26.595 9.056 1.00 42.97 306 THR A C 1
ATOM 2342 O O . THR A 1 306 ? -1.082 -27.329 9.868 1.00 42.97 306 THR A O 1
ATOM 2345 N N . PRO A 1 307 ? -0.144 -25.339 9.365 1.00 40.66 307 PRO A N 1
ATOM 2346 C CA . PRO A 1 307 ? -0.393 -24.744 10.673 1.00 40.66 307 PRO A CA 1
ATOM 2347 C C . PRO A 1 307 ? -1.895 -24.537 10.905 1.00 40.66 307 PRO A C 1
ATOM 2349 O O . PRO A 1 307 ? -2.610 -24.029 10.042 1.00 40.66 307 PRO A O 1
ATOM 2352 N N . SER A 1 308 ? -2.383 -24.915 12.084 1.00 44.00 308 SER A N 1
ATOM 2353 C CA . SER A 1 308 ? -3.715 -24.541 12.558 1.00 44.00 308 SER A CA 1
ATOM 2354 C C . SER A 1 308 ? -3.663 -23.139 13.167 1.00 44.00 308 SER A C 1
ATOM 2356 O O . SER A 1 308 ? -2.910 -22.902 14.113 1.00 44.00 308 SER A O 1
ATOM 2358 N N . VAL A 1 309 ? -4.449 -22.205 12.632 1.00 44.97 309 VAL A N 1
ATOM 2359 C CA . VAL A 1 309 ? -4.464 -20.811 13.097 1.00 44.97 309 VAL A CA 1
ATOM 2360 C C . VAL A 1 309 ? -5.516 -20.652 14.195 1.00 44.97 309 VAL A C 1
ATOM 2362 O O . VAL A 1 309 ? -6.707 -20.887 13.964 1.00 44.97 309 VAL A O 1
ATOM 2365 N N . ARG A 1 310 ? -5.070 -20.252 15.392 1.00 45.09 310 ARG A N 1
ATOM 2366 C CA . ARG A 1 310 ? -5.945 -19.871 16.508 1.00 45.09 310 ARG A CA 1
ATOM 2367 C C . ARG A 1 310 ? -6.582 -18.515 16.203 1.00 45.09 310 ARG A C 1
ATOM 2369 O O . ARG A 1 310 ? -5.885 -17.564 15.858 1.00 45.09 310 ARG A O 1
ATOM 2376 N N . PHE A 1 311 ? -7.897 -18.430 16.327 1.00 49.97 311 PHE A N 1
ATOM 2377 C CA . PHE A 1 311 ? -8.669 -17.197 16.259 1.00 49.97 311 PHE A CA 1
ATOM 2378 C C . PHE A 1 311 ? -9.184 -16.837 17.646 1.00 49.97 311 PHE A C 1
ATOM 2380 O O . PHE A 1 311 ? -9.810 -17.660 18.297 1.00 49.97 311 PHE A O 1
ATOM 2387 N N . LYS A 1 312 ? -8.978 -15.596 18.088 1.00 55.69 312 LYS A N 1
ATOM 2388 C CA . LYS A 1 312 ? -9.749 -15.039 19.209 1.00 55.69 312 LYS A CA 1
ATOM 2389 C C . LYS A 1 312 ? -11.138 -14.688 18.682 1.00 55.69 312 LYS A C 1
ATOM 2391 O O . LYS A 1 312 ? -11.242 -14.193 17.561 1.00 55.69 312 LYS A O 1
ATOM 2396 N N . GLN A 1 313 ? -12.212 -14.934 19.428 1.00 53.88 313 GLN A N 1
ATOM 2397 C CA . GLN A 1 313 ? -13.522 -14.403 19.041 1.00 53.88 313 GLN A CA 1
ATOM 2398 C C . GLN A 1 313 ? -13.482 -12.873 19.157 1.00 53.88 313 GLN A C 1
ATOM 2400 O O . GLN A 1 313 ? -13.084 -12.337 20.192 1.00 53.88 313 GLN A O 1
ATOM 2405 N N . MET A 1 314 ? -13.842 -12.177 18.072 1.00 68.69 314 MET A N 1
ATOM 2406 C CA . MET A 1 314 ? -13.680 -10.725 17.952 1.00 68.69 314 MET A CA 1
ATOM 2407 C C . MET A 1 314 ? -15.030 -10.053 17.729 1.00 68.69 314 MET A C 1
ATOM 2409 O O . MET A 1 314 ? -15.691 -10.315 16.723 1.00 68.69 314 MET A O 1
ATOM 2413 N N . ALA A 1 315 ? -15.420 -9.148 18.622 1.00 77.56 315 ALA A N 1
ATOM 2414 C CA . ALA A 1 315 ? -16.468 -8.178 18.325 1.00 77.56 315 ALA A CA 1
ATOM 2415 C C . ALA A 1 315 ? -15.795 -6.873 17.893 1.00 77.56 315 ALA A C 1
ATOM 2417 O O . ALA A 1 315 ? -14.968 -6.330 18.619 1.00 77.56 315 ALA A O 1
ATOM 2418 N N . ARG A 1 316 ? -16.122 -6.376 16.698 1.00 85.88 316 ARG A N 1
ATOM 2419 C CA . ARG A 1 316 ? -15.534 -5.146 16.156 1.00 85.88 316 ARG A CA 1
ATOM 2420 C C . ARG A 1 316 ? -16.592 -4.090 15.913 1.00 85.88 316 ARG A C 1
ATOM 2422 O O . ARG A 1 316 ? -17.663 -4.382 15.381 1.00 85.88 316 ARG A O 1
ATOM 2429 N N . ARG A 1 317 ? -16.253 -2.848 16.239 1.00 90.06 317 ARG A N 1
ATOM 2430 C CA . ARG A 1 317 ? -17.041 -1.666 15.910 1.00 90.06 317 ARG A CA 1
ATOM 2431 C C . ARG A 1 317 ? -16.168 -0.683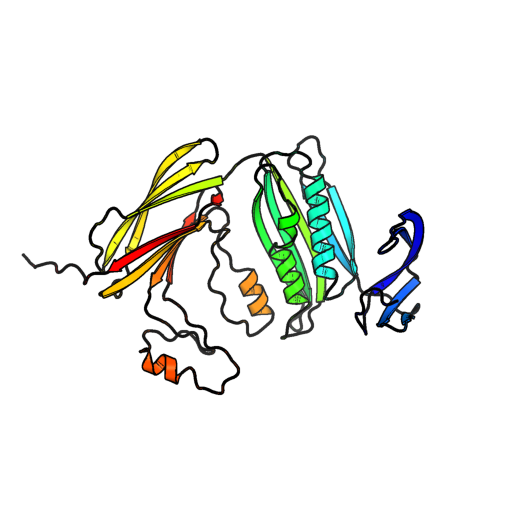 15.140 1.00 90.06 317 ARG A C 1
ATOM 2433 O O . ARG A 1 317 ? -15.153 -0.222 15.648 1.00 90.06 317 ARG A O 1
ATOM 2440 N N . VAL A 1 318 ? -16.590 -0.361 13.921 1.00 93.38 318 VAL A N 1
ATOM 2441 C CA . VAL A 1 318 ? -15.937 0.629 13.055 1.00 93.38 318 VAL A CA 1
ATOM 2442 C C . VAL A 1 318 ? -16.714 1.933 13.158 1.00 93.38 318 VAL A C 1
ATOM 2444 O O . VAL A 1 318 ? -17.927 1.955 12.943 1.00 93.38 318 VAL A O 1
ATOM 2447 N N . ILE A 1 319 ? -16.030 3.012 13.513 1.00 93.62 319 ILE A N 1
ATOM 2448 C CA . ILE A 1 319 ? -16.627 4.322 13.766 1.00 93.62 319 ILE A CA 1
ATOM 2449 C C . ILE A 1 319 ? -16.032 5.295 12.750 1.00 93.62 319 ILE A C 1
ATOM 2451 O O . ILE A 1 319 ? -14.837 5.576 12.823 1.00 93.62 319 ILE A O 1
ATOM 2455 N N . PRO A 1 320 ? -16.818 5.800 11.784 1.00 94.44 320 PRO A N 1
ATOM 2456 C CA . PRO A 1 320 ? -16.331 6.788 10.831 1.00 94.44 320 PRO A CA 1
ATOM 2457 C C . PRO A 1 320 ? -15.883 8.064 11.541 1.00 94.44 320 PRO A C 1
ATOM 2459 O O . PRO A 1 320 ? -16.574 8.571 12.425 1.00 94.44 320 PRO A O 1
ATOM 2462 N N . THR A 1 321 ? -14.755 8.614 11.112 1.00 93.25 321 THR A N 1
ATOM 2463 C CA . THR A 1 321 ? -14.197 9.857 11.643 1.00 93.25 321 THR A CA 1
ATOM 2464 C C . THR A 1 321 ? -13.995 10.849 10.503 1.00 93.25 321 THR A C 1
ATOM 2466 O O . THR A 1 321 ? -13.922 10.496 9.329 1.00 93.25 321 THR A O 1
ATOM 2469 N N . LYS A 1 322 ? -13.919 12.143 10.826 1.00 91.00 322 LYS A N 1
ATOM 2470 C CA . LYS A 1 322 ? -13.586 13.167 9.818 1.00 91.00 322 LYS A CA 1
ATOM 2471 C C . LYS A 1 322 ? -12.088 13.214 9.511 1.00 91.00 322 LYS A C 1
ATOM 2473 O O . LYS A 1 322 ? -11.698 13.811 8.513 1.00 91.00 322 LYS A O 1
ATOM 2478 N N . ARG A 1 323 ? -11.268 12.647 10.391 1.00 91.69 323 ARG A N 1
ATOM 2479 C CA . ARG A 1 323 ? -9.812 12.795 10.490 1.00 91.69 323 ARG A CA 1
ATOM 2480 C C . ARG A 1 323 ? -9.184 11.408 10.610 1.00 91.69 323 ARG A C 1
ATOM 2482 O O . ARG A 1 323 ? -9.855 10.485 11.072 1.00 91.69 323 ARG A O 1
ATOM 2489 N N . LEU A 1 324 ? -7.945 11.258 10.160 1.00 92.62 324 LEU A N 1
ATOM 2490 C CA . LEU A 1 324 ? -7.160 10.051 10.405 1.00 92.62 324 LEU A CA 1
ATOM 2491 C C . LEU A 1 324 ? -6.936 9.907 11.913 1.00 92.62 324 LEU A C 1
ATOM 2493 O O . LEU A 1 324 ? -6.859 10.908 12.627 1.00 92.62 324 LEU A O 1
ATOM 2497 N N . ILE A 1 325 ? -6.870 8.669 12.384 1.00 93.25 325 ILE A N 1
ATOM 2498 C CA . ILE A 1 325 ? -6.721 8.355 13.803 1.00 93.25 325 ILE A CA 1
ATOM 2499 C C . ILE A 1 325 ? -5.366 7.695 14.010 1.00 93.25 325 ILE A C 1
ATOM 2501 O O . ILE A 1 325 ? -5.084 6.681 13.378 1.00 93.25 325 ILE A O 1
ATOM 2505 N N . GLU A 1 326 ? -4.555 8.269 14.892 1.00 91.06 326 GLU A N 1
ATOM 2506 C CA . GLU A 1 326 ? -3.259 7.736 15.312 1.00 91.06 326 GLU A CA 1
ATOM 2507 C C . GLU A 1 326 ? -3.334 7.291 16.779 1.00 91.06 326 GLU A C 1
ATOM 2509 O O . GLU A 1 326 ? -3.984 7.933 17.607 1.00 91.06 326 GLU A O 1
ATOM 2514 N N . GLY A 1 327 ? -2.656 6.193 17.102 1.00 87.06 327 GLY A N 1
ATOM 2515 C CA . GLY A 1 327 ? -2.629 5.611 18.440 1.00 87.06 327 GLY A CA 1
ATOM 2516 C C . GLY A 1 327 ? -3.202 4.200 18.463 1.00 87.06 327 GLY A C 1
ATOM 2517 O O . GLY A 1 327 ? -4.130 3.877 17.725 1.00 87.06 327 GLY A O 1
ATOM 2518 N N . ASP A 1 328 ? -2.622 3.376 19.326 1.00 90.06 328 ASP A N 1
ATOM 2519 C CA . ASP A 1 328 ? -3.007 1.991 19.554 1.00 90.06 328 ASP A CA 1
ATOM 2520 C C . ASP A 1 328 ? -3.052 1.764 21.067 1.00 90.06 328 ASP A C 1
ATOM 2522 O O . ASP A 1 328 ? -2.029 1.853 21.751 1.00 90.06 328 ASP A O 1
ATOM 2526 N N . HIS A 1 329 ? -4.256 1.570 21.601 1.00 89.81 329 HIS A N 1
ATOM 2527 C CA . HIS A 1 329 ? -4.486 1.473 23.039 1.00 89.81 329 HIS A CA 1
ATOM 2528 C C . HIS A 1 329 ? -5.260 0.218 23.380 1.00 89.81 329 HIS A C 1
ATOM 2530 O O . HIS A 1 329 ? -6.311 -0.057 22.801 1.00 89.81 329 HIS A O 1
ATOM 2536 N N . THR A 1 330 ? -4.778 -0.485 24.398 1.00 88.62 330 THR A N 1
ATOM 2537 C CA . THR A 1 330 ? -5.339 -1.759 24.832 1.00 88.62 330 THR A CA 1
ATOM 2538 C C . THR A 1 330 ? -5.697 -1.720 26.312 1.00 88.62 330 THR A C 1
ATOM 2540 O O . THR A 1 330 ? -4.885 -1.329 27.150 1.00 88.62 330 THR A O 1
ATOM 2543 N N . ILE A 1 331 ? -6.909 -2.166 26.642 1.00 86.62 331 ILE A N 1
ATOM 2544 C CA . ILE A 1 331 ? -7.412 -2.307 28.012 1.00 86.62 331 ILE A CA 1
ATOM 2545 C C . ILE A 1 331 ? -7.808 -3.759 28.244 1.00 86.62 331 ILE A C 1
ATOM 2547 O O . ILE A 1 331 ? -8.529 -4.339 27.438 1.00 86.62 331 ILE A O 1
ATOM 2551 N N . LYS A 1 332 ? -7.381 -4.331 29.371 1.00 87.88 332 LYS A N 1
ATOM 2552 C CA . LYS A 1 332 ? -7.799 -5.664 29.820 1.00 87.88 332 LYS A CA 1
ATOM 2553 C C . LYS A 1 332 ? -8.810 -5.547 30.950 1.00 87.88 332 LYS A C 1
ATOM 2555 O O . LYS A 1 332 ? -8.624 -4.723 31.845 1.00 87.88 332 LYS A O 1
ATOM 2560 N N . LEU A 1 333 ? -9.867 -6.349 30.892 1.00 88.12 333 LEU A N 1
ATOM 2561 C CA . LEU A 1 333 ? -10.967 -6.342 31.855 1.00 88.12 333 LEU A CA 1
ATOM 2562 C C . LEU A 1 333 ? -11.398 -7.779 32.143 1.00 88.12 333 LEU A C 1
ATOM 2564 O O . LEU A 1 333 ? -11.547 -8.563 31.210 1.00 88.12 333 LEU A O 1
ATOM 2568 N N . SER A 1 334 ? -11.676 -8.087 33.406 1.00 89.44 334 SER A N 1
ATOM 2569 C CA . SER A 1 334 ? -12.318 -9.345 33.796 1.00 89.44 334 SER A CA 1
ATOM 2570 C C . SER A 1 334 ? -13.835 -9.190 33.777 1.00 89.44 334 SER A C 1
ATOM 2572 O O . SER A 1 334 ? -14.369 -8.207 34.299 1.00 89.44 334 SER A O 1
ATOM 2574 N N . VAL A 1 335 ? -14.533 -10.154 33.180 1.00 89.56 335 VAL A N 1
ATOM 2575 C CA . VAL A 1 335 ? -15.987 -10.114 33.005 1.00 89.56 335 VAL A CA 1
ATOM 2576 C C . VAL A 1 335 ? -16.678 -10.971 34.063 1.00 89.56 335 VAL A C 1
ATOM 2578 O O . VAL A 1 335 ? -16.504 -12.185 34.141 1.00 89.56 335 VAL A O 1
ATOM 2581 N N . LEU A 1 336 ? -17.519 -10.339 34.875 1.00 90.50 336 LEU A N 1
ATOM 2582 C CA . LEU A 1 336 ? -18.345 -10.992 35.885 1.00 90.50 336 LEU A CA 1
ATOM 2583 C C . LEU A 1 336 ? -19.602 -11.634 35.266 1.00 90.50 336 LEU A C 1
ATOM 2585 O O . LEU A 1 336 ? -20.037 -11.240 34.178 1.00 90.50 336 LEU A O 1
ATOM 2589 N N . PRO A 1 337 ? -20.246 -12.596 35.957 1.00 87.69 337 PRO A N 1
ATOM 2590 C CA . PRO A 1 337 ? -21.533 -13.145 35.534 1.00 87.69 337 PRO A CA 1
ATOM 2591 C C . PRO A 1 337 ? -22.586 -12.057 35.330 1.00 87.69 337 PRO A C 1
ATOM 2593 O O . PRO A 1 337 ? -22.562 -11.041 36.025 1.00 87.69 337 PRO A O 1
ATOM 2596 N N . ALA A 1 338 ? -23.528 -12.280 34.412 1.00 84.25 338 ALA A N 1
ATOM 2597 C CA . ALA A 1 338 ? -24.603 -11.331 34.137 1.00 84.25 338 ALA A CA 1
ATOM 2598 C C . ALA A 1 338 ? -25.315 -10.889 35.425 1.00 84.25 338 ALA A C 1
ATOM 2600 O O . ALA A 1 338 ? -25.549 -11.695 36.331 1.00 84.25 338 ALA A O 1
ATOM 2601 N N . ARG A 1 339 ? -25.669 -9.599 35.505 1.00 82.69 339 ARG A N 1
ATOM 2602 C CA . ARG A 1 339 ? -26.369 -9.050 36.673 1.00 82.69 339 ARG A CA 1
ATOM 2603 C C . ARG A 1 339 ? -27.661 -9.835 36.894 1.00 82.69 339 ARG A C 1
ATOM 2605 O O . ARG A 1 339 ? -28.523 -9.872 36.015 1.00 82.69 339 ARG A O 1
ATOM 2612 N N . SER A 1 340 ? -27.815 -10.448 38.067 1.00 72.44 340 SER A N 1
ATOM 2613 C CA . SER A 1 340 ? -29.096 -11.035 38.436 1.00 72.44 340 SER A CA 1
ATOM 2614 C C . SER A 1 340 ? -30.072 -9.896 38.718 1.00 72.44 340 SER A C 1
ATOM 2616 O O . SER A 1 340 ? -29.936 -9.142 39.680 1.00 72.44 340 SER A O 1
ATOM 2618 N N . PHE A 1 341 ? -31.072 -9.733 37.856 1.00 60.09 341 PHE A N 1
ATOM 2619 C CA . PHE A 1 341 ? -32.241 -8.954 38.234 1.00 60.09 341 PHE A CA 1
ATOM 2620 C C . PHE A 1 341 ? -33.005 -9.791 39.258 1.00 60.09 341 PHE A C 1
ATOM 2622 O O . PHE A 1 341 ? -33.740 -10.709 38.896 1.00 60.09 341 PHE A O 1
ATOM 2629 N N . SER A 1 342 ? -32.803 -9.514 40.546 1.00 45.25 342 SER A N 1
ATOM 2630 C CA . SER A 1 342 ? -33.749 -9.941 41.573 1.00 45.25 342 SER A CA 1
ATOM 2631 C C . SER A 1 342 ? -35.117 -9.379 41.183 1.00 45.25 342 SER A C 1
ATOM 2633 O O . SER A 1 342 ? -35.287 -8.159 41.133 1.00 45.25 342 SER A O 1
ATOM 2635 N N . GLN A 1 343 ? -36.051 -10.264 40.821 1.00 41.91 343 GLN A N 1
ATOM 2636 C CA . GLN A 1 343 ? -37.440 -9.887 40.566 1.00 41.91 343 GLN A CA 1
ATOM 2637 C C . GLN A 1 343 ? -38.025 -9.196 41.812 1.00 41.91 343 GLN A C 1
ATOM 2639 O O . GLN A 1 343 ? -37.640 -9.570 42.924 1.00 41.91 343 GLN A O 1
ATOM 2644 N N . PRO A 1 344 ? -38.888 -8.179 41.624 1.00 53.62 344 PRO A N 1
ATOM 2645 C CA . PRO A 1 344 ? -39.487 -7.418 42.718 1.00 53.62 344 PRO A CA 1
ATOM 2646 C C . PRO A 1 344 ? -40.373 -8.257 43.641 1.00 53.62 344 PRO A C 1
ATOM 2648 O O . PRO A 1 344 ? -40.955 -9.261 43.166 1.00 53.62 344 PRO A O 1
#

Sequence (344 aa):
HPMFDAGPVTIPVADARVHVIIPSFQRSVKLSSPLTMQGTMVQDRQPAIGVRADITAEMVPVITHMIPAEPDIQPRDYHSEVASDTALTPGLVAALLVDAASEAGTDAADLTAVVEHTIALETTKGPRTVKLREEAFFPLGADLRELRSTRGILTIAAVLDNDFEVARIRQVEQTVQLTYGDPVDIIEAVRVTQGEVHAGDLLRVTLDIRRRHGELRTETLDLRVPDDAAGEDIEINITGGAYEQPYRPMPDSLDDLIANIERTYPARSMVATLYREQEGLSTKHGLLRDLPDSVLESLTPAGRSTPSVRFKQMARRVIPTKRLIEGDHTIKLSVLPARSFSQP

Radius of gyration: 26.04 Å; chains: 1; bounding box: 77×61×74 Å

Foldseek 3Di:
DFPVQPAFDWFWDFDWDFPDWADDPVDIDTDTDGDDTQATFGGGHPVDTDGDSPHDFDWAWEWEWAAAQDPVDDIDIDTDIHGFDLPTVLVVNLVVNLVSVCVRDVWQAKKKKKKWKWWWKQWPVGIDIDIAIDIDIDHRVPDSSCSSVDLNSVLSNPQCDDDAGHMGTRYMYMYIHMHGDALEKEFPDKDWPDPAAAQQDFTKIWTFIARPPGDTDIDIDTDHRHNPCAQWKKKKKKFAQNPDQDDQDDDPHSVSVSVNSRDTGDQQKMKIKIFTPDKWWQDPVGIDPDDPPVVVVVVCDDPDPDDTDIDTDIDMDIGGHSGGYHDMDMDMHGHHYDDDPPDD